Protein AF-A0AAE8ZWK5-F1 (afdb_monomer_lite)

Sequence (241 aa):
MSLLVYLCYIGPVNLFFTDIGSTFLNTRIQQIFGFGLFMQGPMTQMIITVNRFLVIMFSPTTVPKYNIHITVATLSLVWLAGIWWSTLPGFKEECFAPFVFPHVGFFLTECNQKIVVWVACIIVSLAVFNNSMNIVLAIKLAISVRKMRGFSSEVARIRRRQTTRFFIQSCIQDWFTALVCATNIISVDHICPTNACSILTTFAVDSMNYTGDGFVMFVFNFKRRANKTSGTIVVSSVVNN

Organism: Caenorhabditis briggsae (NCBI:txid6238)

Structure (mmCIF, N/CA/C/O backbone):
data_AF-A0AAE8ZWK5-F1
#
_entry.id   AF-A0AAE8ZWK5-F1
#
loop_
_atom_site.group_PDB
_atom_site.id
_atom_site.type_symbol
_atom_site.label_atom_id
_atom_site.label_alt_id
_atom_site.label_comp_id
_atom_site.label_asym_id
_atom_site.label_entity_id
_atom_site.label_seq_id
_atom_site.pdbx_PDB_ins_code
_atom_site.Cartn_x
_atom_site.Cartn_y
_atom_site.Cartn_z
_atom_site.occupancy
_atom_site.B_iso_or_equiv
_atom_site.auth_seq_id
_atom_site.auth_comp_id
_atom_site.auth_asym_id
_atom_site.auth_atom_id
_atom_site.pdbx_PDB_model_num
ATOM 1 N N . MET A 1 1 ? 10.873 2.547 4.283 1.00 63.72 1 MET A N 1
ATOM 2 C CA . MET A 1 1 ? 11.482 1.806 3.158 1.00 63.72 1 MET A CA 1
ATOM 3 C C . ME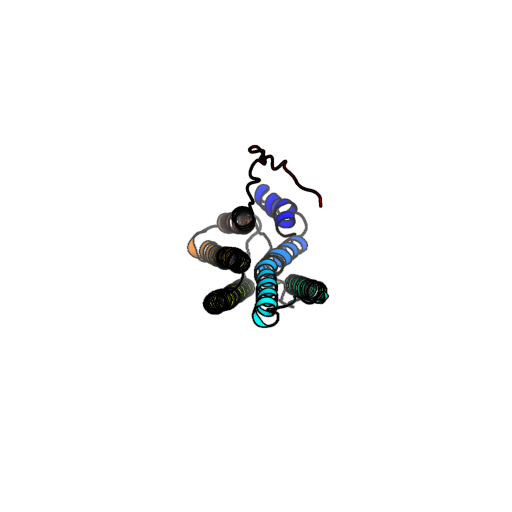T A 1 1 ? 10.988 2.339 1.820 1.00 63.72 1 MET A C 1
ATOM 5 O O . MET A 1 1 ? 11.812 2.875 1.099 1.00 63.72 1 MET A O 1
ATOM 9 N N . SER A 1 2 ? 9.684 2.340 1.524 1.00 70.50 2 SER A N 1
ATOM 10 C CA . SER A 1 2 ? 9.144 2.850 0.244 1.00 70.50 2 SER A CA 1
ATOM 11 C C . SER A 1 2 ? 9.566 4.289 -0.085 1.00 70.50 2 SER A C 1
ATOM 13 O O . SER A 1 2 ? 10.033 4.554 -1.184 1.00 70.50 2 SER A O 1
ATOM 15 N N . LEU A 1 3 ? 9.525 5.197 0.895 1.00 72.94 3 LEU A N 1
ATOM 16 C CA . LEU A 1 3 ? 9.929 6.597 0.704 1.00 72.94 3 LEU A CA 1
ATOM 17 C C . LEU A 1 3 ? 11.439 6.771 0.435 1.00 72.94 3 LEU A C 1
ATOM 19 O O . LEU A 1 3 ? 11.831 7.657 -0.312 1.00 72.94 3 LEU A O 1
ATOM 23 N N . LEU A 1 4 ? 12.284 5.894 0.992 1.00 77.44 4 LEU A N 1
ATOM 24 C CA . LEU A 1 4 ? 13.724 5.867 0.698 1.00 77.44 4 LEU A CA 1
ATOM 25 C C . LEU A 1 4 ? 13.979 5.406 -0.739 1.00 77.44 4 LEU A C 1
ATOM 27 O O . LEU A 1 4 ? 14.786 6.009 -1.432 1.00 77.44 4 LEU A O 1
ATOM 31 N N . VAL A 1 5 ? 13.261 4.380 -1.204 1.00 75.75 5 VAL A N 1
ATOM 32 C CA . VAL A 1 5 ? 13.360 3.911 -2.596 1.00 75.75 5 VAL A CA 1
ATOM 33 C C . VAL A 1 5 ? 12.896 5.005 -3.568 1.00 75.75 5 VAL A C 1
ATOM 35 O O . VAL A 1 5 ? 13.556 5.237 -4.581 1.00 75.75 5 VAL A O 1
ATOM 38 N N . TYR A 1 6 ? 11.838 5.750 -3.222 1.00 74.56 6 TYR A N 1
ATOM 39 C CA . TYR A 1 6 ? 11.413 6.931 -3.981 1.00 74.56 6 TYR A CA 1
ATOM 40 C C . TYR A 1 6 ? 12.461 8.035 -4.018 1.00 74.56 6 TYR A C 1
ATOM 42 O O . TYR A 1 6 ? 12.758 8.545 -5.089 1.00 74.56 6 TYR A O 1
ATOM 50 N N . LEU A 1 7 ? 13.017 8.425 -2.872 1.00 79.94 7 LEU A N 1
ATOM 51 C CA . LEU A 1 7 ? 13.941 9.558 -2.810 1.00 79.94 7 LEU A CA 1
ATOM 52 C C . LEU A 1 7 ? 15.326 9.233 -3.374 1.00 79.94 7 LEU A C 1
ATOM 54 O O . LEU A 1 7 ? 15.955 10.103 -3.966 1.00 79.94 7 LEU A O 1
ATOM 58 N N . CYS A 1 8 ? 15.814 8.007 -3.181 1.00 82.00 8 CYS A N 1
ATOM 59 C CA . CYS A 1 8 ? 17.190 7.641 -3.512 1.00 82.00 8 CYS A CA 1
ATOM 60 C C . CYS A 1 8 ? 17.340 6.957 -4.874 1.00 82.00 8 CYS A C 1
ATOM 62 O O . CYS A 1 8 ? 18.447 6.952 -5.401 1.00 82.00 8 CYS A O 1
ATOM 64 N N . TYR A 1 9 ? 16.274 6.374 -5.435 1.00 81.81 9 TYR A N 1
ATOM 65 C CA . TYR A 1 9 ? 16.350 5.659 -6.712 1.00 81.81 9 TYR A CA 1
ATOM 66 C C . TYR A 1 9 ? 15.309 6.146 -7.720 1.00 81.81 9 TYR A C 1
ATOM 68 O O . TYR A 1 9 ? 15.677 6.769 -8.708 1.00 81.81 9 TYR A O 1
ATOM 76 N N . ILE A 1 10 ? 14.014 5.939 -7.455 1.00 79.31 10 ILE A N 1
ATOM 77 C CA . ILE A 1 10 ? 12.953 6.198 -8.446 1.00 79.31 10 ILE A CA 1
ATOM 78 C C . ILE A 1 10 ? 12.874 7.693 -8.805 1.00 79.31 10 ILE A C 1
ATOM 80 O O . ILE A 1 10 ? 12.740 8.052 -9.969 1.00 79.31 10 ILE A O 1
ATOM 84 N N . GLY A 1 11 ? 12.985 8.578 -7.814 1.00 80.69 11 GLY A N 1
ATOM 85 C CA . GLY A 1 11 ? 12.976 10.029 -7.990 1.00 80.69 11 GLY A CA 1
ATOM 86 C C . GLY A 1 11 ? 14.150 10.524 -8.834 1.00 80.69 11 GLY A C 1
ATOM 87 O O . GLY A 1 11 ? 13.900 11.164 -9.850 1.00 80.69 11 GLY A O 1
ATOM 88 N N . PRO A 1 12 ? 15.410 10.210 -8.480 1.00 83.12 12 PRO A N 1
ATOM 89 C CA . PRO A 1 12 ? 16.570 10.532 -9.309 1.00 83.12 12 PRO A CA 1
ATOM 90 C C . PRO A 1 12 ? 16.491 9.955 -10.727 1.00 83.12 12 PRO A C 1
ATOM 92 O O . PRO A 1 12 ? 16.742 10.688 -11.679 1.00 83.12 12 PRO A O 1
ATOM 95 N N . VAL A 1 13 ? 16.084 8.689 -10.881 1.00 79.19 13 VAL A N 1
ATOM 96 C CA . VAL A 1 13 ? 15.897 8.038 -12.191 1.00 79.19 13 VAL A CA 1
ATOM 97 C C . VAL A 1 13 ? 14.907 8.831 -13.052 1.00 79.19 13 VAL A C 1
ATOM 99 O O . VAL A 1 13 ? 15.225 9.188 -14.184 1.00 79.19 13 VAL A O 1
ATOM 102 N N . ASN A 1 14 ? 13.753 9.214 -12.496 1.00 77.81 14 ASN A N 1
ATOM 103 C CA . ASN A 1 14 ? 12.751 10.015 -13.207 1.00 77.81 14 ASN A CA 1
ATOM 104 C C . ASN A 1 14 ? 13.165 11.478 -13.433 1.00 77.81 14 ASN A C 1
ATOM 106 O O . ASN A 1 14 ? 12.816 12.049 -14.463 1.00 77.81 14 ASN A O 1
ATOM 110 N N . LEU A 1 15 ? 13.905 12.087 -12.502 1.00 81.50 15 LEU A N 1
ATOM 111 C CA . LEU A 1 15 ? 14.371 13.474 -12.599 1.00 81.50 15 LEU A CA 1
ATOM 112 C C . LEU A 1 15 ? 15.425 13.641 -13.695 1.00 81.50 15 LEU A C 1
ATOM 114 O O . LEU A 1 15 ? 15.369 14.591 -14.470 1.00 81.50 15 LEU A O 1
ATOM 118 N N . PHE A 1 16 ? 16.389 12.723 -13.745 1.00 81.50 16 PHE A N 1
ATOM 119 C CA . PHE A 1 16 ? 17.453 12.725 -14.748 1.00 81.50 16 PHE A CA 1
ATOM 120 C C . PHE A 1 16 ? 17.056 12.000 -16.031 1.00 81.50 16 PHE A C 1
ATOM 122 O O . PHE A 1 16 ? 17.824 12.011 -16.991 1.00 81.50 16 PHE A O 1
ATOM 129 N N . PHE A 1 17 ? 15.864 11.395 -16.046 1.00 73.31 17 PHE A N 1
ATOM 130 C CA . PHE A 1 17 ? 15.319 10.672 -17.185 1.00 73.31 17 PHE A CA 1
ATOM 131 C C . PHE A 1 17 ? 16.303 9.616 -17.714 1.00 73.31 17 PHE A C 1
ATOM 133 O O . PHE A 1 17 ? 16.495 9.478 -18.920 1.00 73.31 17 PHE A O 1
ATOM 140 N N . THR A 1 18 ? 16.992 8.936 -16.794 1.00 73.69 18 THR A N 1
ATOM 141 C CA . THR A 1 18 ? 18.082 8.002 -17.089 1.00 73.69 18 THR A CA 1
ATOM 142 C C . THR A 1 18 ? 18.111 6.862 -16.078 1.00 73.69 18 THR A C 1
ATOM 144 O O . THR A 1 18 ? 17.873 7.060 -14.882 1.00 73.69 18 THR A O 1
ATOM 147 N N . ASP A 1 19 ? 18.420 5.663 -16.560 1.00 71.81 19 ASP A N 1
ATOM 148 C CA . ASP A 1 19 ? 18.521 4.472 -15.727 1.00 71.81 19 ASP A CA 1
ATOM 149 C C . ASP A 1 19 ? 19.815 4.502 -14.910 1.00 71.81 19 ASP A C 1
ATOM 151 O 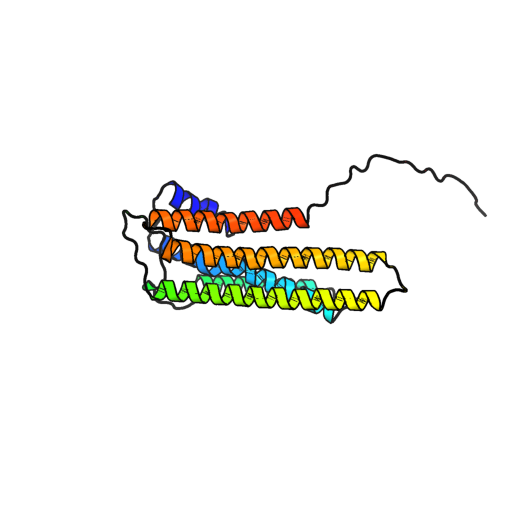O . ASP A 1 19 ? 20.918 4.637 -15.443 1.00 71.81 19 ASP A O 1
ATOM 155 N N . ILE A 1 20 ? 19.692 4.334 -13.593 1.00 77.00 20 ILE A N 1
ATOM 156 C CA . ILE A 1 20 ? 20.847 4.236 -12.700 1.00 77.00 20 ILE A CA 1
ATOM 157 C C . ILE A 1 20 ? 21.165 2.753 -12.477 1.00 77.00 20 ILE A C 1
ATOM 159 O O . ILE A 1 20 ? 20.462 2.050 -11.744 1.00 77.00 20 ILE A O 1
ATOM 163 N N . GLY A 1 21 ? 22.257 2.285 -13.084 1.00 78.38 21 GLY A N 1
ATOM 164 C CA . GLY A 1 21 ? 22.760 0.914 -12.952 1.00 78.38 21 GLY A CA 1
ATOM 165 C C . GLY A 1 21 ? 22.389 0.006 -14.127 1.00 78.38 21 GLY A C 1
ATOM 166 O O . GLY A 1 21 ? 22.137 0.472 -15.232 1.00 78.38 21 GLY A O 1
ATOM 167 N N . SER A 1 22 ? 22.411 -1.311 -13.909 1.00 80.19 22 SER A N 1
ATOM 168 C CA . SER A 1 22 ? 22.060 -2.288 -14.946 1.00 80.19 22 SER A CA 1
ATOM 169 C C . SER A 1 22 ? 20.543 -2.444 -15.094 1.00 80.19 22 SER A C 1
ATOM 171 O O . SER A 1 22 ? 19.797 -2.284 -14.128 1.00 80.19 22 SER A O 1
ATOM 173 N N . THR A 1 23 ? 20.075 -2.860 -16.276 1.00 75.25 23 THR A N 1
ATOM 174 C CA . THR A 1 23 ? 18.655 -3.182 -16.527 1.00 75.25 23 THR A CA 1
ATOM 175 C C . THR A 1 23 ? 18.122 -4.233 -15.550 1.00 75.25 23 THR A C 1
ATOM 177 O O . THR A 1 23 ? 16.977 -4.154 -15.108 1.00 75.25 23 THR A O 1
ATOM 180 N N . PHE A 1 24 ? 18.970 -5.182 -15.141 1.00 75.50 24 PHE A N 1
ATOM 181 C CA . PHE A 1 24 ? 18.640 -6.161 -14.105 1.00 75.50 24 PHE A CA 1
ATOM 182 C C . PHE A 1 24 ? 18.360 -5.495 -12.750 1.00 75.50 24 PHE A C 1
ATOM 184 O O . PHE A 1 24 ? 17.360 -5.807 -12.106 1.00 75.50 24 PHE A O 1
ATOM 191 N N . LEU A 1 25 ? 19.211 -4.554 -12.323 1.00 77.56 25 LEU A N 1
ATOM 192 C CA . LEU A 1 25 ? 19.022 -3.821 -11.070 1.00 77.56 25 LEU A CA 1
ATOM 193 C C . LEU A 1 25 ? 17.737 -2.982 -11.106 1.00 77.56 25 LEU A C 1
ATOM 195 O O . LEU A 1 25 ? 16.957 -3.030 -10.157 1.00 77.56 25 LEU A O 1
ATOM 199 N N . ASN A 1 26 ? 17.500 -2.280 -12.214 1.00 78.00 26 ASN A N 1
ATOM 200 C CA . ASN A 1 26 ? 16.303 -1.473 -12.442 1.00 78.00 26 ASN A CA 1
ATOM 201 C C . ASN A 1 26 ? 15.026 -2.332 -12.326 1.00 78.00 26 ASN A C 1
ATOM 203 O O . ASN A 1 26 ? 14.164 -2.078 -11.481 1.00 78.00 26 ASN A O 1
ATOM 207 N N . THR A 1 27 ? 14.977 -3.439 -13.072 1.00 77.69 27 THR A N 1
ATOM 208 C CA . THR A 1 27 ? 13.860 -4.399 -13.058 1.00 77.69 27 THR A CA 1
ATOM 209 C C . THR A 1 27 ? 13.599 -4.957 -11.655 1.00 77.69 27 THR A C 1
ATOM 211 O O . THR A 1 27 ? 12.454 -5.036 -11.207 1.00 77.69 27 THR A O 1
ATOM 214 N N . ARG A 1 28 ? 14.654 -5.312 -10.906 1.00 79.44 28 ARG A N 1
ATOM 215 C CA . ARG A 1 28 ? 14.512 -5.837 -9.538 1.00 79.44 28 ARG A CA 1
ATOM 216 C C . ARG A 1 28 ? 14.035 -4.785 -8.549 1.00 79.44 28 ARG A C 1
ATOM 218 O O . ARG A 1 28 ? 13.200 -5.098 -7.703 1.00 79.44 28 ARG A O 1
ATOM 225 N N . ILE A 1 29 ? 14.515 -3.548 -8.647 1.00 80.50 29 ILE A N 1
ATOM 226 C CA . ILE A 1 29 ? 14.041 -2.464 -7.781 1.00 80.50 29 ILE A CA 1
ATOM 227 C C . ILE A 1 29 ? 12.566 -2.176 -8.057 1.00 80.50 29 ILE A C 1
ATOM 229 O O . ILE A 1 29 ? 11.791 -2.041 -7.108 1.00 80.50 29 ILE A O 1
ATOM 233 N N . GLN A 1 30 ? 12.154 -2.157 -9.325 1.00 77.81 30 GLN A N 1
ATOM 234 C CA . GLN A 1 30 ? 10.753 -1.964 -9.678 1.00 77.81 30 GLN A CA 1
ATOM 235 C C . GLN A 1 30 ? 9.869 -3.118 -9.200 1.00 77.81 30 GLN A C 1
ATOM 237 O O . GLN A 1 30 ? 8.772 -2.870 -8.711 1.00 77.81 30 GLN A O 1
ATOM 242 N N . GLN A 1 31 ? 10.356 -4.359 -9.238 1.00 79.50 31 GLN A N 1
ATOM 243 C CA . GLN A 1 31 ? 9.648 -5.515 -8.685 1.00 79.50 31 GLN A CA 1
ATOM 244 C C . GLN A 1 31 ? 9.467 -5.413 -7.160 1.00 79.50 31 GLN A C 1
ATOM 246 O O . GLN A 1 31 ? 8.356 -5.568 -6.647 1.00 79.50 31 GLN A O 1
ATOM 251 N N . ILE A 1 32 ? 10.547 -5.116 -6.427 1.00 82.06 32 ILE A N 1
ATOM 252 C CA . ILE A 1 32 ? 10.511 -4.936 -4.967 1.00 82.06 32 ILE A CA 1
ATOM 253 C C . ILE A 1 32 ? 9.527 -3.831 -4.599 1.00 82.06 32 ILE A C 1
ATOM 255 O O . ILE A 1 32 ? 8.748 -3.960 -3.653 1.00 82.06 32 ILE A O 1
ATOM 259 N N . PHE A 1 33 ? 9.558 -2.741 -5.357 1.00 79.50 33 PHE A N 1
ATOM 260 C CA . PHE A 1 33 ? 8.722 -1.591 -5.107 1.00 79.50 33 PHE A CA 1
ATOM 261 C C . PHE A 1 33 ? 7.248 -1.849 -5.468 1.00 79.50 33 PHE A C 1
ATOM 263 O O . PHE A 1 33 ? 6.382 -1.773 -4.596 1.00 79.50 33 PHE A O 1
ATOM 270 N N . GLY A 1 34 ? 6.976 -2.184 -6.730 1.00 75.50 34 GLY A N 1
ATOM 271 C CA . GLY A 1 34 ? 5.634 -2.282 -7.303 1.00 75.50 34 GLY A CA 1
ATOM 272 C C . GLY A 1 34 ? 4.827 -3.478 -6.808 1.00 75.50 34 GLY A C 1
ATOM 273 O O . GLY A 1 34 ? 3.602 -3.414 -6.780 1.00 75.50 34 GLY A O 1
ATOM 274 N N . PHE A 1 35 ? 5.488 -4.550 -6.365 1.00 77.88 35 PHE A N 1
ATOM 275 C CA . PHE A 1 35 ? 4.799 -5.721 -5.828 1.00 77.88 35 PHE A CA 1
ATOM 276 C C . PHE A 1 35 ? 4.948 -5.827 -4.317 1.00 77.88 35 PHE A C 1
ATOM 278 O O . PHE A 1 35 ? 3.947 -5.925 -3.614 1.00 77.88 35 PHE A O 1
ATOM 285 N N . GLY A 1 36 ? 6.168 -5.804 -3.791 1.00 80.75 36 GLY A N 1
ATOM 286 C CA . GLY A 1 36 ? 6.393 -6.023 -2.365 1.00 80.75 36 GLY A CA 1
ATOM 287 C C . GLY A 1 36 ? 5.969 -4.861 -1.485 1.00 80.75 36 GLY A C 1
ATOM 288 O O . GLY A 1 36 ? 5.063 -4.970 -0.659 1.00 80.75 36 GLY A O 1
ATOM 289 N N . LEU A 1 37 ? 6.653 -3.731 -1.653 1.00 82.62 37 LEU A N 1
ATOM 290 C CA . LEU A 1 37 ? 6.466 -2.556 -0.803 1.00 82.62 37 LEU A CA 1
ATOM 291 C C . LEU A 1 37 ? 5.090 -1.916 -0.986 1.00 82.62 37 LEU A C 1
ATOM 293 O O . LEU A 1 37 ? 4.552 -1.373 -0.022 1.00 82.62 37 LEU A O 1
ATOM 297 N N . PHE A 1 38 ? 4.518 -2.007 -2.184 1.00 81.06 38 PHE A N 1
ATOM 298 C CA . PHE A 1 38 ? 3.169 -1.528 -2.459 1.00 81.06 38 PHE A CA 1
ATOM 299 C C . PHE A 1 38 ? 2.097 -2.341 -1.710 1.00 81.06 38 PHE A C 1
ATOM 301 O O . PHE A 1 38 ? 1.213 -1.769 -1.075 1.00 81.06 38 PHE A O 1
ATOM 308 N N . MET A 1 39 ? 2.233 -3.673 -1.673 1.00 81.75 39 MET A N 1
ATOM 309 C CA . MET A 1 39 ? 1.341 -4.567 -0.918 1.00 81.75 39 MET A CA 1
ATOM 310 C C . MET A 1 39 ? 1.520 -4.473 0.602 1.00 81.75 39 MET A C 1
ATOM 312 O O . MET A 1 39 ? 0.592 -4.752 1.366 1.00 81.75 39 MET A O 1
ATOM 316 N N . GLN A 1 40 ? 2.702 -4.052 1.057 1.00 85.19 40 GLN A N 1
ATOM 317 C CA . GLN A 1 40 ? 3.052 -4.003 2.473 1.00 85.19 40 GLN A CA 1
ATOM 318 C C . GLN A 1 40 ? 2.102 -3.125 3.302 1.00 85.19 40 GLN A C 1
ATOM 320 O O . GLN A 1 40 ? 1.793 -3.474 4.446 1.00 85.19 40 GLN A O 1
ATOM 325 N N . GLY A 1 41 ? 1.637 -1.999 2.749 1.00 83.38 41 GLY A N 1
ATOM 326 C CA . GLY A 1 41 ? 0.716 -1.076 3.424 1.00 83.38 41 GLY A CA 1
ATOM 327 C C . GLY A 1 41 ? -0.622 -1.742 3.778 1.00 83.38 41 GLY A C 1
ATOM 328 O O . GLY A 1 41 ? -0.892 -1.940 4.970 1.00 83.38 41 GLY A O 1
ATOM 329 N N . PRO A 1 42 ? -1.411 -2.174 2.775 1.00 85.50 42 PRO A N 1
ATOM 330 C CA . PRO A 1 42 ? -2.684 -2.869 2.986 1.00 85.50 42 PRO A CA 1
ATOM 331 C C . PRO A 1 42 ? -2.568 -4.127 3.864 1.00 85.50 42 PRO A C 1
ATOM 333 O O . PRO A 1 42 ? -3.398 -4.354 4.749 1.00 85.50 42 PRO A O 1
ATOM 336 N N . MET A 1 43 ? -1.508 -4.929 3.694 1.00 86.94 43 MET A N 1
ATOM 337 C CA . MET A 1 43 ? -1.276 -6.126 4.518 1.00 86.94 43 MET A CA 1
ATOM 338 C C . MET A 1 43 ? -1.009 -5.789 5.991 1.00 86.94 43 MET A C 1
ATOM 340 O O . MET A 1 43 ? -1.511 -6.460 6.897 1.00 86.94 43 MET A O 1
ATOM 344 N N . THR A 1 44 ? -0.239 -4.731 6.255 1.00 86.31 44 THR A N 1
ATOM 345 C CA . THR A 1 44 ? 0.036 -4.272 7.624 1.00 86.31 44 THR A CA 1
ATOM 346 C C . THR A 1 44 ? -1.238 -3.741 8.282 1.00 86.31 44 THR A C 1
ATOM 348 O O . THR A 1 44 ? -1.529 -4.079 9.433 1.00 86.31 44 THR A O 1
ATOM 351 N N . GLN A 1 45 ? -2.039 -2.963 7.547 1.00 85.94 45 GLN A N 1
ATOM 352 C CA . GLN A 1 45 ? -3.342 -2.477 8.012 1.00 85.94 45 GLN A CA 1
ATOM 353 C C . GLN A 1 45 ? -4.299 -3.625 8.342 1.00 85.94 45 GLN A C 1
ATOM 355 O O . GLN A 1 45 ? -5.004 -3.558 9.354 1.00 85.94 45 GLN A O 1
ATOM 360 N N . MET A 1 46 ? -4.257 -4.713 7.569 1.00 87.31 46 MET A N 1
ATOM 361 C CA . MET A 1 46 ? -5.035 -5.916 7.852 1.00 87.31 46 MET A CA 1
ATOM 362 C C . MET A 1 46 ? -4.662 -6.546 9.187 1.00 87.31 46 MET A C 1
ATOM 364 O O . MET A 1 46 ? -5.545 -6.771 10.016 1.00 87.31 46 MET A O 1
ATOM 368 N N . ILE A 1 47 ? -3.375 -6.770 9.463 1.00 85.50 47 ILE A N 1
ATOM 369 C CA . ILE A 1 47 ? -2.960 -7.324 10.763 1.00 85.50 47 ILE A CA 1
ATOM 370 C C . ILE A 1 47 ? -3.379 -6.411 11.907 1.00 85.50 47 ILE A C 1
ATOM 372 O O . ILE A 1 47 ? -3.877 -6.893 12.924 1.00 85.50 47 ILE A O 1
ATOM 376 N N . ILE A 1 48 ? -3.178 -5.099 11.767 1.00 83.44 48 ILE A N 1
ATOM 377 C CA . ILE A 1 48 ? -3.552 -4.136 12.807 1.00 83.44 48 ILE A CA 1
ATOM 378 C C . ILE A 1 48 ? -5.061 -4.212 13.071 1.00 83.44 48 ILE A C 1
ATOM 380 O O . ILE A 1 48 ? -5.485 -4.253 14.230 1.00 83.44 48 ILE A O 1
ATOM 384 N N . THR A 1 49 ? -5.867 -4.295 12.012 1.00 84.12 49 THR A N 1
ATOM 385 C CA . THR A 1 49 ? -7.326 -4.421 12.091 1.00 84.12 49 THR A CA 1
ATOM 386 C C . THR A 1 49 ? -7.745 -5.740 12.740 1.00 84.12 49 THR A C 1
ATOM 388 O O . THR A 1 49 ? -8.572 -5.727 13.652 1.00 84.12 49 THR A O 1
ATOM 391 N N . VAL A 1 50 ? -7.128 -6.864 12.366 1.00 84.12 50 VAL A N 1
ATOM 392 C CA . VAL A 1 50 ? -7.382 -8.191 12.954 1.00 84.12 50 VAL A CA 1
ATOM 393 C C . VAL A 1 50 ? -6.986 -8.231 14.429 1.00 84.12 50 VAL A C 1
ATOM 395 O O . VAL A 1 50 ? -7.777 -8.653 15.268 1.00 84.12 50 VAL A O 1
ATOM 398 N N . ASN A 1 51 ? -5.795 -7.751 14.783 1.00 82.56 51 ASN A N 1
ATOM 399 C CA . ASN A 1 51 ? -5.337 -7.686 16.172 1.00 82.56 51 ASN A CA 1
ATOM 400 C C . ASN A 1 51 ? -6.327 -6.887 17.028 1.00 82.56 51 ASN A C 1
ATOM 402 O O . ASN A 1 51 ? -6.781 -7.316 18.090 1.00 82.56 51 ASN A O 1
ATOM 406 N N . ARG A 1 52 ? -6.749 -5.734 16.513 1.00 79.00 52 ARG A N 1
ATOM 407 C CA . ARG A 1 52 ? -7.751 -4.903 17.161 1.00 79.00 52 ARG A CA 1
ATOM 408 C C . ARG A 1 52 ? -9.105 -5.602 17.280 1.00 79.00 52 ARG A C 1
ATOM 410 O O . ARG A 1 52 ? -9.751 -5.484 18.326 1.00 79.00 52 ARG A O 1
ATOM 417 N N . PHE A 1 53 ? -9.529 -6.305 16.233 1.00 83.06 53 PHE A N 1
ATOM 418 C CA . PHE A 1 53 ? -10.730 -7.128 16.237 1.00 83.06 53 PHE A CA 1
ATOM 419 C C . PHE A 1 53 ? -10.666 -8.153 17.364 1.00 83.06 53 PHE A C 1
ATOM 421 O O . PHE A 1 53 ? -11.553 -8.161 18.212 1.00 83.06 53 PHE A O 1
ATOM 428 N N . LEU A 1 54 ? -9.583 -8.925 17.457 1.00 79.75 54 LEU A N 1
ATOM 429 C CA . LEU A 1 54 ? -9.398 -9.939 18.493 1.00 79.75 54 LEU A CA 1
ATOM 430 C C . LEU A 1 54 ? -9.455 -9.343 19.906 1.00 79.75 54 LEU A C 1
ATOM 432 O O . LEU A 1 54 ? -10.208 -9.829 20.750 1.00 79.75 54 LEU A O 1
ATOM 436 N N . VAL A 1 55 ? -8.741 -8.240 20.151 1.00 76.31 55 VAL A N 1
ATOM 437 C CA . VAL A 1 55 ? -8.709 -7.579 21.467 1.00 76.31 55 VAL A CA 1
ATOM 438 C C . VAL A 1 55 ? -10.092 -7.074 21.886 1.00 76.31 55 VAL A C 1
ATOM 440 O O . VAL A 1 55 ? -10.503 -7.267 23.028 1.00 76.31 55 VAL A O 1
ATOM 443 N N . ILE A 1 56 ? -10.837 -6.427 20.987 1.00 75.00 56 ILE A N 1
ATOM 444 C CA . ILE A 1 56 ? -12.162 -5.869 21.309 1.00 75.00 56 ILE A CA 1
ATOM 445 C C . ILE A 1 56 ? -13.230 -6.969 21.356 1.00 75.00 56 ILE A C 1
ATOM 447 O O . ILE A 1 56 ? -14.194 -6.865 22.121 1.00 75.00 56 ILE A O 1
ATOM 451 N N . MET A 1 57 ? -13.084 -8.019 20.547 1.00 73.06 57 MET A N 1
ATOM 452 C CA . MET A 1 57 ? -14.060 -9.096 20.478 1.00 73.06 57 MET A CA 1
ATOM 453 C C . MET A 1 57 ? -13.959 -10.046 21.666 1.00 73.06 57 MET A C 1
ATOM 455 O O . MET A 1 57 ? -14.998 -10.330 22.264 1.00 73.06 57 MET A O 1
ATOM 459 N N . PHE A 1 58 ? -12.748 -10.494 21.999 1.00 71.62 58 PHE A N 1
ATOM 460 C CA . PHE A 1 58 ? -12.509 -11.597 22.932 1.00 71.62 58 PHE A CA 1
ATOM 461 C C . PHE A 1 58 ? -11.929 -11.164 24.283 1.00 71.62 58 PHE A C 1
ATOM 463 O O . PHE A 1 58 ? -12.100 -11.894 25.252 1.00 71.62 58 PHE A O 1
ATOM 470 N N . SER A 1 59 ? -11.316 -9.978 24.392 1.00 62.22 59 SER A N 1
ATOM 471 C CA . SER A 1 59 ? -10.678 -9.512 25.637 1.00 62.22 59 SER A CA 1
ATOM 472 C C . SER A 1 59 ? -11.270 -8.186 26.152 1.00 62.22 59 SER A C 1
ATOM 474 O O . SER A 1 59 ? -10.590 -7.157 26.194 1.00 62.22 59 SER A O 1
ATOM 476 N N . PRO A 1 60 ? -12.559 -8.153 26.552 1.00 58.03 60 PRO A N 1
ATOM 477 C CA . PRO A 1 60 ? -13.195 -6.925 27.025 1.00 58.03 60 PRO A CA 1
ATOM 478 C C . PRO A 1 60 ? -12.629 -6.404 28.358 1.00 58.03 60 PRO A C 1
ATOM 480 O O . PRO A 1 60 ? -12.753 -5.204 28.608 1.00 58.03 60 PRO A O 1
ATOM 483 N N . THR A 1 61 ? -12.005 -7.256 29.186 1.00 54.28 61 THR A N 1
ATOM 484 C CA . THR A 1 61 ? -11.657 -6.944 30.588 1.00 54.28 61 THR A CA 1
ATOM 485 C C . THR A 1 61 ? -10.157 -6.864 30.896 1.00 54.28 61 THR A C 1
ATOM 487 O O . THR A 1 61 ? -9.784 -6.083 31.766 1.00 54.28 61 THR A O 1
ATOM 490 N N . THR A 1 62 ? -9.275 -7.558 30.171 1.00 54.19 62 THR A N 1
ATOM 491 C CA . THR A 1 62 ? -7.811 -7.438 30.331 1.00 54.19 62 THR A CA 1
ATOM 492 C C . THR A 1 62 ? -7.101 -7.702 29.005 1.00 54.19 62 THR A C 1
ATOM 494 O O . THR A 1 62 ? -7.386 -8.681 28.324 1.00 54.19 62 THR A O 1
ATOM 497 N N . VAL A 1 63 ? -6.175 -6.827 28.599 1.00 60.72 63 VAL A N 1
ATOM 498 C CA . VAL A 1 63 ? -5.287 -7.101 27.455 1.00 60.72 63 VAL A CA 1
ATOM 499 C C . VAL A 1 63 ? -4.156 -7.994 27.973 1.00 60.72 63 VAL A C 1
ATOM 501 O O . VAL A 1 63 ? -3.401 -7.541 28.837 1.00 60.72 63 VAL A O 1
ATOM 504 N N . PRO A 1 64 ? -4.020 -9.250 27.513 1.00 59.56 64 PRO A N 1
ATOM 505 C CA . PRO A 1 64 ? -2.936 -10.107 27.972 1.00 59.56 64 PRO A CA 1
ATOM 506 C C . PRO A 1 64 ? -1.589 -9.504 27.552 1.00 59.56 64 PRO A C 1
ATOM 508 O O . PRO A 1 64 ? -1.416 -9.105 26.401 1.00 59.56 64 PRO A O 1
ATOM 511 N N . LYS A 1 65 ? -0.612 -9.456 28.471 1.00 61.09 65 LYS A N 1
ATOM 512 C CA . LYS A 1 65 ? 0.745 -8.923 28.208 1.00 61.09 65 LYS A CA 1
ATOM 513 C C . LYS A 1 65 ? 1.432 -9.597 27.004 1.00 61.09 65 LYS A C 1
ATOM 515 O O . LYS A 1 65 ? 2.247 -8.972 26.337 1.00 61.09 65 LYS A O 1
ATOM 520 N N . TYR A 1 66 ? 1.042 -10.833 26.679 1.00 65.00 66 TYR A N 1
ATOM 521 C CA . TYR A 1 66 ? 1.527 -11.598 25.526 1.00 65.00 66 TYR A CA 1
ATOM 522 C C . TYR A 1 66 ? 1.076 -11.047 24.154 1.00 65.00 66 TYR A C 1
ATOM 524 O O . TYR A 1 66 ? 1.679 -11.369 23.132 1.00 65.00 66 TYR A O 1
ATOM 532 N N . ASN A 1 67 ? 0.072 -10.159 24.107 1.00 70.25 67 ASN A N 1
ATOM 533 C CA . ASN A 1 67 ? -0.459 -9.624 22.849 1.00 70.25 67 ASN A CA 1
ATOM 534 C C . ASN A 1 67 ? 0.588 -8.847 22.028 1.00 70.25 67 ASN A C 1
ATOM 536 O O . ASN A 1 67 ? 0.543 -8.849 20.800 1.00 70.25 67 ASN A O 1
ATOM 540 N N . ILE A 1 68 ? 1.557 -8.208 22.696 1.00 75.50 68 ILE A N 1
ATOM 541 C CA . ILE A 1 68 ? 2.645 -7.487 22.019 1.00 75.50 68 ILE A CA 1
ATOM 542 C C . ILE A 1 68 ? 3.536 -8.465 21.246 1.00 75.50 68 ILE A C 1
ATOM 544 O O . ILE A 1 68 ? 3.815 -8.221 20.077 1.00 75.50 68 ILE A O 1
ATOM 548 N N . HIS A 1 69 ? 3.924 -9.590 21.854 1.00 79.56 69 HIS A N 1
ATOM 549 C CA . HIS A 1 69 ? 4.779 -10.586 21.200 1.00 79.56 69 HIS A CA 1
ATOM 550 C C . HIS A 1 69 ? 4.089 -11.234 19.998 1.00 79.56 69 HIS A C 1
ATOM 552 O O . HIS A 1 69 ? 4.711 -11.358 18.947 1.00 79.56 69 HIS A O 1
ATOM 558 N N . ILE A 1 70 ? 2.796 -11.562 20.118 1.00 77.31 70 ILE A N 1
ATOM 559 C CA . ILE A 1 70 ? 2.002 -12.056 18.982 1.00 77.31 70 ILE A CA 1
ATOM 560 C C . ILE A 1 70 ? 1.954 -11.001 17.875 1.00 77.31 70 ILE A C 1
ATOM 562 O O . ILE A 1 70 ? 2.218 -11.312 16.722 1.00 77.31 70 ILE A O 1
ATOM 566 N N . THR A 1 71 ? 1.652 -9.744 18.216 1.00 77.94 71 THR A N 1
ATOM 567 C CA . THR A 1 71 ? 1.550 -8.666 17.220 1.00 77.94 71 THR A CA 1
ATOM 568 C C . THR A 1 71 ? 2.867 -8.474 16.472 1.00 77.94 71 THR A C 1
ATOM 570 O O . THR A 1 71 ? 2.860 -8.348 15.250 1.00 77.94 71 THR A O 1
ATOM 573 N N . VAL A 1 72 ? 3.996 -8.482 17.188 1.00 83.44 72 VAL A N 1
ATOM 574 C CA . VAL A 1 72 ? 5.330 -8.372 16.586 1.00 83.44 72 VAL A CA 1
ATOM 575 C C . VAL A 1 72 ? 5.615 -9.572 15.684 1.00 83.44 72 VAL A C 1
ATOM 577 O O . VAL A 1 72 ? 6.013 -9.365 14.545 1.00 83.44 72 VAL A O 1
ATOM 580 N N . ALA A 1 73 ? 5.340 -10.799 16.134 1.00 84.00 73 ALA A N 1
ATOM 581 C CA . ALA A 1 73 ? 5.539 -12.000 15.324 1.00 84.00 73 ALA A CA 1
ATOM 582 C C . ALA A 1 73 ? 4.702 -11.975 14.032 1.00 84.00 73 ALA A C 1
ATOM 584 O O . ALA A 1 73 ? 5.226 -12.226 12.949 1.00 84.00 73 ALA A O 1
ATOM 585 N N . THR A 1 74 ? 3.423 -11.601 14.118 1.00 81.62 74 THR A N 1
ATOM 586 C CA . THR A 1 74 ? 2.538 -11.495 12.949 1.00 81.62 74 THR A CA 1
ATOM 587 C C . THR A 1 74 ? 2.994 -10.394 11.990 1.00 81.62 74 THR A C 1
ATOM 589 O O . THR A 1 74 ? 2.984 -10.595 10.777 1.00 81.62 74 THR A O 1
ATOM 592 N N . LEU A 1 75 ? 3.450 -9.247 12.508 1.00 84.88 75 LEU A N 1
ATOM 593 C CA . LEU A 1 75 ? 4.039 -8.189 11.682 1.00 84.88 75 LEU A CA 1
ATOM 594 C C . LEU A 1 75 ? 5.300 -8.681 10.969 1.00 84.88 75 LEU A C 1
ATOM 596 O O . LEU A 1 75 ? 5.430 -8.469 9.766 1.00 84.88 75 LEU A O 1
ATOM 600 N N . SER A 1 76 ? 6.198 -9.375 11.672 1.00 86.12 76 SER A N 1
ATOM 601 C CA . SER A 1 76 ? 7.395 -9.968 11.071 1.00 86.12 76 SER A CA 1
ATOM 602 C C . SER A 1 76 ? 7.045 -10.947 9.950 1.00 86.12 76 SER A C 1
ATOM 604 O O . SER A 1 76 ? 7.655 -10.883 8.887 1.00 86.12 76 SER A O 1
ATOM 606 N N . LEU A 1 77 ? 6.028 -11.796 10.134 1.00 85.38 77 LEU A N 1
ATOM 607 C CA . LEU A 1 77 ? 5.562 -12.715 9.090 1.00 85.38 77 LEU A CA 1
ATOM 608 C C . LEU A 1 77 ? 5.026 -11.984 7.857 1.00 85.38 77 LEU A C 1
ATOM 610 O O . LEU A 1 77 ? 5.304 -12.409 6.739 1.00 85.38 77 LEU A O 1
ATOM 614 N N . VAL A 1 78 ? 4.309 -10.869 8.023 1.00 85.62 78 VAL A N 1
ATOM 615 C CA . VAL A 1 78 ? 3.848 -10.082 6.868 1.00 85.62 78 VAL A CA 1
ATOM 616 C C . VAL A 1 78 ? 4.982 -9.375 6.151 1.00 85.62 78 VAL A C 1
ATOM 618 O O . VAL A 1 78 ? 4.969 -9.328 4.927 1.00 85.62 78 VAL A O 1
ATOM 621 N N . TRP A 1 79 ? 6.004 -8.905 6.864 1.00 86.19 79 TRP A N 1
ATOM 622 C CA . TRP A 1 79 ? 7.222 -8.417 6.216 1.00 86.19 79 TRP A CA 1
ATOM 623 C C . TRP A 1 79 ? 7.939 -9.517 5.425 1.00 86.19 79 TRP A C 1
ATOM 625 O O . TRP A 1 79 ? 8.376 -9.265 4.306 1.00 86.19 79 TRP A O 1
ATOM 635 N N . LEU A 1 80 ? 8.013 -10.743 5.953 1.00 86.44 80 LEU A N 1
ATOM 636 C CA . LEU A 1 80 ? 8.567 -11.883 5.216 1.00 86.44 80 LEU A CA 1
ATOM 637 C C . LEU A 1 80 ? 7.724 -12.233 3.983 1.00 86.44 80 LEU A C 1
ATOM 639 O O . LEU A 1 80 ? 8.286 -12.505 2.928 1.00 86.44 80 LEU A O 1
ATOM 643 N N . ALA A 1 81 ? 6.396 -12.166 4.084 1.00 81.88 81 ALA A N 1
ATOM 644 C CA . ALA A 1 81 ? 5.499 -12.353 2.946 1.00 81.88 81 ALA A CA 1
ATOM 645 C C . ALA A 1 81 ? 5.651 -11.237 1.894 1.00 81.88 81 ALA A C 1
ATOM 647 O O . ALA A 1 81 ? 5.642 -11.523 0.700 1.00 81.88 81 ALA A O 1
ATOM 648 N N . GLY A 1 82 ? 5.861 -9.986 2.315 1.00 80.88 82 GLY A N 1
ATOM 649 C CA . GLY A 1 82 ? 6.166 -8.869 1.419 1.00 80.88 82 GLY A CA 1
ATOM 650 C C . GLY A 1 82 ? 7.502 -9.055 0.697 1.00 80.88 82 GLY A C 1
ATOM 651 O O . GLY A 1 82 ? 7.586 -8.850 -0.514 1.00 80.88 82 GLY A O 1
ATOM 652 N N . ILE A 1 83 ? 8.538 -9.522 1.404 1.00 82.31 83 ILE A N 1
ATOM 653 C CA . ILE A 1 83 ? 9.829 -9.892 0.801 1.00 82.31 83 ILE A CA 1
ATOM 654 C C . ILE A 1 83 ? 9.640 -11.047 -0.183 1.00 82.31 83 ILE A C 1
ATOM 656 O O . ILE A 1 83 ? 10.133 -10.969 -1.302 1.00 82.31 83 ILE A O 1
ATOM 660 N N . TRP A 1 84 ? 8.879 -12.077 0.191 1.00 82.38 84 TRP A N 1
ATOM 661 C CA . TRP A 1 84 ? 8.560 -13.190 -0.698 1.00 82.38 84 TRP A CA 1
ATOM 662 C C . TRP A 1 84 ? 7.897 -12.702 -1.985 1.00 82.38 84 TRP A C 1
ATOM 664 O O . TRP A 1 84 ? 8.361 -13.024 -3.072 1.00 82.38 84 TRP A O 1
ATOM 674 N N . TRP A 1 85 ? 6.874 -11.855 -1.879 1.00 76.31 85 TRP A N 1
ATOM 675 C CA . TRP A 1 85 ? 6.181 -11.279 -3.033 1.00 76.31 85 TRP A CA 1
ATOM 676 C C . TRP A 1 85 ? 7.091 -10.377 -3.888 1.00 76.31 85 TRP A C 1
ATOM 678 O O . TRP A 1 85 ? 6.899 -10.264 -5.097 1.00 76.31 85 TRP A O 1
ATOM 688 N N . SER A 1 86 ? 8.121 -9.783 -3.276 1.00 75.06 86 SER A N 1
ATOM 689 C CA . SER A 1 86 ? 9.122 -8.946 -3.950 1.00 75.06 86 SER A CA 1
ATOM 690 C C . SER A 1 86 ? 10.120 -9.728 -4.800 1.00 75.06 86 SER A C 1
ATOM 692 O O . SER A 1 86 ? 10.631 -9.174 -5.768 1.00 75.06 86 SER A O 1
ATOM 694 N N . THR A 1 87 ? 10.475 -10.959 -4.413 1.00 69.75 87 THR A N 1
ATOM 695 C CA . THR A 1 87 ? 11.667 -11.646 -4.952 1.00 69.75 87 THR A CA 1
ATOM 696 C C . THR A 1 87 ? 11.425 -13.066 -5.448 1.00 69.75 87 THR A C 1
ATOM 698 O O . THR A 1 87 ? 12.188 -13.538 -6.287 1.00 69.75 87 THR A O 1
ATOM 701 N N . LEU A 1 88 ? 10.395 -13.754 -4.951 1.00 60.72 88 LEU A N 1
ATOM 702 C CA . LEU A 1 88 ? 10.245 -15.205 -5.069 1.00 60.72 88 LEU A CA 1
ATOM 703 C C . LEU A 1 88 ? 9.055 -15.733 -5.878 1.00 60.72 88 LEU A C 1
ATOM 705 O O . LEU A 1 88 ? 9.068 -16.942 -6.131 1.00 60.72 88 LEU A O 1
ATOM 709 N N . PRO A 1 89 ? 8.041 -14.961 -6.332 1.00 61.97 89 PRO A N 1
ATOM 710 C CA . PRO A 1 89 ? 7.109 -15.560 -7.266 1.00 61.97 89 PRO A CA 1
ATOM 711 C C . PRO A 1 89 ? 7.897 -15.830 -8.553 1.00 61.97 89 PRO A C 1
ATOM 713 O O . PRO A 1 89 ? 8.424 -14.902 -9.165 1.00 61.97 89 PRO A O 1
ATOM 716 N N . GLY A 1 90 ? 8.038 -17.113 -8.903 1.00 59.03 90 GLY A N 1
ATOM 717 C CA . GLY A 1 90 ? 8.833 -17.634 -10.024 1.00 59.03 90 GLY A CA 1
ATOM 718 C C . GLY A 1 90 ? 8.290 -17.253 -11.403 1.00 59.03 90 GLY A C 1
ATOM 719 O O . GLY A 1 90 ? 8.274 -18.073 -12.318 1.00 59.03 90 GLY A O 1
ATOM 720 N N . PHE A 1 91 ? 7.789 -16.028 -11.540 1.00 68.44 91 PHE A N 1
ATOM 721 C CA . PHE A 1 91 ? 7.419 -15.432 -12.803 1.00 68.44 91 PHE A CA 1
ATOM 722 C C . PHE A 1 91 ? 8.656 -15.337 -13.695 1.00 68.44 91 PHE A C 1
ATOM 724 O O . PHE A 1 91 ? 9.771 -15.074 -13.234 1.00 68.44 91 PHE A O 1
ATOM 731 N N . LYS A 1 92 ? 8.439 -15.569 -14.991 1.00 68.25 92 LYS A N 1
ATOM 732 C CA . LYS A 1 92 ? 9.476 -15.410 -16.009 1.00 68.25 92 LYS A CA 1
ATOM 733 C C . LYS A 1 92 ? 9.962 -13.962 -16.023 1.00 68.25 92 LYS A C 1
ATOM 735 O O . LYS A 1 92 ? 9.185 -13.052 -15.744 1.00 68.25 92 LYS A O 1
ATOM 740 N N . GLU A 1 93 ? 11.225 -13.750 -16.383 1.00 67.75 93 GLU A N 1
ATOM 741 C CA . GLU A 1 93 ? 11.833 -12.410 -16.379 1.00 67.75 93 GLU A CA 1
ATOM 742 C C . GLU A 1 93 ? 11.075 -11.411 -17.270 1.00 67.75 93 GLU A C 1
ATOM 744 O O . GLU A 1 93 ? 10.961 -10.241 -16.931 1.00 67.75 93 GLU A O 1
ATOM 749 N N . GLU A 1 94 ? 10.436 -11.913 -18.327 1.00 66.44 94 GLU A N 1
ATOM 750 C CA . GLU A 1 94 ? 9.572 -11.182 -19.265 1.00 66.44 94 GLU A CA 1
ATOM 751 C C . GLU A 1 94 ? 8.315 -10.563 -18.620 1.00 66.44 94 GLU A C 1
ATOM 753 O O . GLU A 1 94 ? 7.649 -9.715 -19.214 1.00 66.44 94 GLU A O 1
ATOM 758 N N . CYS A 1 95 ? 7.948 -11.000 -17.415 1.00 73.06 95 CYS A N 1
ATOM 759 C CA . CYS A 1 95 ? 6.809 -10.476 -16.665 1.00 73.06 95 CYS A CA 1
ATOM 760 C C . CYS A 1 95 ? 7.163 -9.222 -15.853 1.00 73.06 95 CYS A C 1
ATOM 762 O O . CYS A 1 95 ? 6.269 -8.494 -15.405 1.00 73.06 95 CYS A O 1
ATOM 764 N N . PHE A 1 96 ? 8.456 -8.969 -15.647 1.00 72.50 96 PHE A N 1
ATOM 765 C CA . PHE A 1 96 ? 8.943 -7.817 -14.908 1.00 72.50 96 PHE A CA 1
ATOM 766 C C . PHE A 1 96 ? 9.271 -6.688 -15.884 1.00 72.50 96 PHE A C 1
ATOM 768 O O . PHE A 1 96 ? 10.099 -6.844 -16.777 1.00 72.50 96 PHE A O 1
ATOM 775 N N . ALA A 1 97 ? 8.612 -5.546 -15.709 1.00 69.69 97 ALA A N 1
ATOM 776 C CA . ALA A 1 97 ? 8.946 -4.338 -16.451 1.00 69.69 97 ALA A CA 1
ATOM 777 C C . ALA A 1 97 ? 10.083 -3.596 -15.720 1.00 69.69 97 ALA A C 1
ATOM 779 O O . ALA A 1 97 ? 10.021 -3.531 -14.489 1.00 69.69 97 ALA A O 1
ATOM 780 N N . PRO A 1 98 ? 11.100 -3.072 -16.433 1.00 70.75 98 PRO A N 1
ATOM 781 C CA . PRO A 1 98 ? 12.006 -2.040 -15.932 1.00 70.75 98 PRO A CA 1
ATOM 782 C C . PRO A 1 98 ? 11.408 -0.631 -16.092 1.00 70.75 98 PRO A C 1
ATOM 784 O O . PRO A 1 98 ? 10.464 -0.419 -16.863 1.00 70.75 98 PRO A O 1
ATOM 787 N N . PHE A 1 99 ? 11.974 0.362 -15.395 1.00 65.25 99 PHE A N 1
ATOM 788 C CA . PHE A 1 99 ? 11.701 1.765 -15.694 1.00 65.25 99 PHE A CA 1
ATOM 789 C C . PHE A 1 99 ? 12.372 2.046 -17.034 1.00 65.25 99 PHE A C 1
ATOM 791 O O . PHE A 1 99 ? 13.592 2.059 -17.084 1.00 65.25 99 PHE A O 1
ATOM 798 N N . VAL A 1 100 ? 11.609 2.183 -18.124 1.00 62.75 100 VAL A N 1
ATOM 799 C CA . VAL A 1 100 ? 12.204 2.396 -19.451 1.00 62.75 100 VAL A CA 1
ATOM 800 C C . VAL A 1 100 ? 11.732 3.701 -20.062 1.00 62.75 100 VAL A C 1
ATOM 802 O O . VAL A 1 100 ? 10.549 3.902 -20.341 1.00 62.75 100 VAL A O 1
ATOM 805 N N . PHE A 1 101 ? 12.684 4.598 -20.287 1.00 63.38 101 PHE A N 1
ATOM 806 C CA . PHE A 1 101 ? 12.442 5.890 -20.908 1.00 63.38 101 PHE A CA 1
ATOM 807 C C . PHE A 1 101 ? 12.230 5.758 -22.428 1.00 63.38 101 PHE A C 1
ATOM 809 O O . PHE A 1 101 ? 12.718 4.812 -23.049 1.00 63.38 101 PHE A O 1
ATOM 816 N N . PRO A 1 102 ? 11.546 6.721 -23.076 1.00 53.22 102 PRO A N 1
ATOM 817 C CA . PRO A 1 102 ? 11.233 6.694 -24.508 1.00 53.22 102 PRO A CA 1
ATOM 818 C C . PRO A 1 102 ? 12.427 6.453 -25.437 1.00 53.22 102 PRO A C 1
ATOM 820 O O . PRO A 1 102 ? 12.239 5.931 -26.529 1.00 53.22 102 PRO A O 1
ATOM 823 N N . HIS A 1 103 ? 13.640 6.821 -25.018 1.00 60.88 103 HIS A N 1
ATOM 824 C CA . HIS A 1 103 ? 14.861 6.639 -25.803 1.00 60.88 103 HIS A CA 1
ATOM 825 C C . HIS A 1 103 ? 15.448 5.214 -25.719 1.00 60.88 103 HIS A C 1
ATOM 827 O O . HIS A 1 103 ? 16.407 4.926 -26.427 1.00 60.88 103 HIS A O 1
ATOM 833 N N . VAL A 1 104 ? 14.881 4.324 -24.891 1.00 52.97 104 VAL A N 1
ATOM 834 C CA . VAL A 1 104 ? 15.405 2.966 -24.629 1.00 52.97 104 VAL A CA 1
ATOM 835 C C . VAL A 1 104 ? 14.383 1.853 -24.949 1.00 52.97 104 VAL A C 1
ATOM 837 O O . VAL A 1 104 ? 14.715 0.676 -24.894 1.00 52.97 104 VAL A O 1
ATOM 840 N N . GLY A 1 105 ? 13.171 2.203 -25.399 1.00 50.03 105 GLY A N 1
ATOM 841 C CA . GLY A 1 105 ? 12.161 1.244 -25.875 1.00 50.03 105 GLY A CA 1
ATOM 842 C C . GLY A 1 105 ? 11.388 0.553 -24.745 1.00 50.03 105 GLY A C 1
ATOM 843 O O . GLY A 1 105 ? 11.929 -0.224 -23.973 1.00 50.03 105 GLY A O 1
ATOM 844 N N . PHE A 1 106 ? 10.089 0.828 -24.645 1.00 56.19 106 PHE A N 1
ATOM 845 C CA . PHE A 1 106 ? 9.212 0.261 -23.618 1.00 56.19 106 PHE A CA 1
ATOM 846 C C . PHE A 1 106 ? 8.628 -1.082 -24.069 1.00 56.19 106 PHE A C 1
ATOM 848 O O . PHE A 1 106 ? 8.076 -1.169 -25.166 1.00 56.19 106 PHE A O 1
ATOM 855 N N . PHE A 1 107 ? 8.693 -2.103 -23.212 1.00 57.62 107 PHE A N 1
ATOM 856 C CA . PHE A 1 107 ? 8.103 -3.417 -23.474 1.00 57.62 107 PHE A CA 1
ATOM 857 C C . PHE A 1 107 ? 7.026 -3.716 -22.428 1.00 57.62 107 PHE A C 1
ATOM 859 O O . PHE A 1 107 ? 7.320 -4.204 -21.338 1.00 57.62 107 PHE A O 1
ATOM 866 N N . LEU A 1 108 ? 5.767 -3.417 -22.755 1.00 63.12 108 LEU A N 1
ATOM 867 C CA . LEU A 1 108 ? 4.628 -3.899 -21.979 1.00 63.12 108 LEU A CA 1
ATOM 868 C C . LEU A 1 108 ? 4.289 -5.311 -22.465 1.00 63.12 108 LEU A C 1
ATOM 870 O O . LEU A 1 108 ? 3.886 -5.495 -23.612 1.00 63.12 108 LEU A O 1
ATOM 874 N N . THR A 1 109 ? 4.480 -6.316 -21.615 1.00 68.88 109 THR A N 1
ATOM 875 C CA . THR A 1 109 ? 4.110 -7.699 -21.939 1.00 68.88 109 THR A CA 1
ATOM 876 C C . THR A 1 109 ? 2.733 -8.029 -21.372 1.00 68.88 109 THR A C 1
ATOM 878 O O . THR A 1 109 ? 2.332 -7.514 -20.324 1.00 68.88 109 THR A O 1
ATOM 881 N N . GLU A 1 110 ? 2.009 -8.950 -22.013 1.00 76.38 110 GLU A N 1
ATOM 882 C CA . GLU A 1 110 ? 0.730 -9.445 -21.481 1.00 76.38 110 GLU A CA 1
ATOM 883 C C . GLU A 1 110 ? 0.879 -10.037 -20.069 1.00 76.38 110 GLU A C 1
ATOM 885 O O . GLU A 1 110 ? -0.046 -9.980 -19.256 1.00 76.38 110 GLU A O 1
ATOM 890 N N . CYS A 1 111 ? 2.049 -10.606 -19.755 1.00 78.00 111 CYS A N 1
ATOM 891 C CA . CYS A 1 111 ? 2.324 -11.127 -18.421 1.00 78.00 111 CYS A CA 1
ATOM 892 C C . CYS A 1 111 ? 2.373 -10.005 -17.377 1.00 78.00 111 CYS A C 1
ATOM 894 O O . CYS A 1 111 ? 1.778 -10.141 -16.306 1.00 78.00 111 CYS A O 1
ATOM 896 N N . ASN A 1 112 ? 3.029 -8.887 -17.697 1.00 77.50 112 ASN A N 1
ATOM 897 C CA . ASN A 1 112 ? 3.107 -7.736 -16.808 1.00 77.50 112 ASN A CA 1
ATOM 898 C C . ASN A 1 112 ? 1.711 -7.183 -16.483 1.00 77.50 112 ASN A C 1
ATOM 900 O O . ASN A 1 112 ? 1.365 -7.050 -15.309 1.00 77.50 112 ASN A O 1
ATOM 904 N N . GLN A 1 113 ? 0.875 -6.974 -17.506 1.00 77.00 113 GLN A N 1
ATOM 905 C CA . GLN A 1 113 ? -0.497 -6.491 -17.323 1.00 77.00 113 GLN A CA 1
ATOM 906 C C . GLN A 1 113 ? -1.330 -7.428 -16.444 1.00 77.00 113 GLN A C 1
ATOM 908 O O . GLN A 1 113 ? -2.026 -6.971 -15.535 1.00 77.00 113 GLN A O 1
ATOM 913 N N . LYS A 1 114 ? -1.223 -8.748 -16.649 1.00 81.25 114 LYS A N 1
ATOM 914 C CA . LYS A 1 114 ? -1.905 -9.724 -15.789 1.00 81.25 114 LYS A CA 1
ATOM 915 C C . LYS A 1 114 ? -1.469 -9.569 -14.335 1.00 81.25 114 LYS A C 1
ATOM 917 O O . LYS A 1 114 ? -2.330 -9.483 -13.469 1.00 81.25 114 LYS A O 1
ATOM 922 N N . ILE A 1 115 ? -0.172 -9.477 -14.046 1.00 80.62 115 ILE A N 1
ATOM 923 C CA . ILE A 1 115 ? 0.299 -9.333 -12.659 1.00 80.62 115 ILE A CA 1
ATOM 924 C C . ILE A 1 115 ? -0.221 -8.034 -12.026 1.00 80.62 115 ILE A C 1
ATOM 926 O O . ILE A 1 115 ? -0.684 -8.068 -10.885 1.00 80.62 115 ILE A O 1
ATOM 930 N N . VAL A 1 116 ? -0.214 -6.915 -12.757 1.00 79.88 116 VAL A N 1
ATOM 931 C CA . VAL A 1 116 ? -0.753 -5.631 -12.272 1.00 79.88 116 VAL A CA 1
ATOM 932 C C . VAL A 1 116 ? -2.233 -5.757 -11.898 1.00 79.88 116 VAL A C 1
ATOM 934 O O . VAL A 1 116 ? -2.627 -5.343 -10.806 1.00 79.88 116 VAL A O 1
ATOM 937 N N . VAL A 1 117 ? -3.046 -6.395 -12.746 1.00 83.56 117 VAL A N 1
ATOM 938 C CA . VAL A 1 117 ? -4.471 -6.638 -12.461 1.00 83.56 117 VAL A CA 1
ATOM 939 C C . VAL A 1 117 ? -4.650 -7.549 -11.245 1.00 83.56 117 VAL A C 1
ATOM 941 O O . VAL A 1 117 ? -5.470 -7.255 -10.377 1.00 83.56 117 VAL A O 1
ATOM 944 N N . TRP A 1 118 ? -3.861 -8.621 -11.126 1.00 84.62 118 TRP A N 1
ATOM 945 C CA . TRP A 1 118 ? -3.903 -9.512 -9.961 1.00 84.62 118 TRP A CA 1
ATOM 946 C C . TRP A 1 118 ? -3.592 -8.765 -8.661 1.00 84.62 118 TRP A C 1
ATOM 948 O O . TRP A 1 118 ? -4.321 -8.910 -7.680 1.00 84.62 118 TRP A O 1
ATOM 958 N N . VAL A 1 119 ? -2.553 -7.928 -8.652 1.00 84.50 119 VAL A N 1
ATOM 959 C CA . VAL A 1 119 ? -2.189 -7.096 -7.495 1.00 84.50 119 VAL A CA 1
ATOM 960 C C . VAL A 1 119 ? -3.318 -6.126 -7.147 1.00 84.50 119 VAL A C 1
ATOM 962 O O . VAL A 1 119 ? -3.708 -6.047 -5.981 1.00 84.50 119 VAL A O 1
ATOM 965 N N . ALA A 1 120 ? -3.915 -5.462 -8.140 1.00 86.25 120 ALA A N 1
ATOM 966 C CA . ALA A 1 120 ? -5.060 -4.580 -7.923 1.00 86.25 120 ALA A CA 1
ATOM 967 C C . ALA A 1 120 ? -6.258 -5.328 -7.306 1.00 86.25 120 ALA A C 1
ATOM 969 O O . ALA A 1 120 ? -6.850 -4.854 -6.334 1.00 86.25 120 ALA A O 1
ATOM 970 N N . CYS A 1 121 ? -6.579 -6.531 -7.797 1.00 88.44 121 CYS A N 1
ATOM 971 C CA . CYS A 1 121 ? -7.633 -7.372 -7.228 1.00 88.44 121 CYS A CA 1
ATOM 972 C C . CYS A 1 121 ? -7.360 -7.742 -5.763 1.00 88.44 121 CYS A C 1
ATOM 974 O O . CYS A 1 121 ? -8.283 -7.704 -4.943 1.00 88.44 121 CYS A O 1
ATOM 976 N N . ILE A 1 122 ? -6.112 -8.069 -5.407 1.00 88.56 122 ILE A N 1
ATOM 977 C CA . ILE A 1 122 ? -5.745 -8.378 -4.018 1.00 88.56 122 ILE A CA 1
ATOM 978 C C . ILE A 1 122 ? -5.895 -7.130 -3.139 1.00 88.56 122 ILE A C 1
ATOM 980 O O . ILE A 1 122 ? -6.490 -7.222 -2.068 1.00 88.56 122 ILE A O 1
ATOM 984 N N . ILE A 1 123 ? -5.428 -5.960 -3.586 1.00 89.06 123 ILE A N 1
ATOM 985 C CA . ILE A 1 123 ? -5.541 -4.698 -2.832 1.00 89.06 123 ILE A CA 1
ATOM 986 C C . ILE A 1 123 ? -7.002 -4.346 -2.560 1.00 89.06 123 ILE A C 1
ATOM 988 O O . ILE A 1 123 ? -7.362 -4.060 -1.419 1.00 89.06 123 ILE A O 1
ATOM 992 N N . VAL A 1 124 ? -7.863 -4.419 -3.577 1.00 89.62 124 VAL A N 1
ATOM 993 C CA . VAL A 1 124 ? -9.301 -4.163 -3.413 1.00 89.62 124 VAL A CA 1
ATOM 994 C C . VAL A 1 124 ? -9.927 -5.174 -2.451 1.00 89.62 124 VAL A C 1
ATOM 996 O O . VAL A 1 124 ? -10.709 -4.795 -1.579 1.00 89.62 124 VAL A O 1
ATOM 999 N N . SER A 1 125 ? -9.545 -6.449 -2.544 1.00 90.38 125 SER A N 1
ATOM 1000 C CA . SER A 1 125 ? -10.031 -7.492 -1.631 1.00 90.38 125 SER A CA 1
ATOM 1001 C C . SER A 1 125 ? -9.613 -7.225 -0.180 1.00 90.38 125 SER A C 1
ATOM 1003 O O . SER A 1 125 ? -10.438 -7.335 0.730 1.00 90.38 125 SER A O 1
ATOM 1005 N N . LEU A 1 126 ? -8.360 -6.812 0.044 1.00 90.06 126 LEU A N 1
ATOM 1006 C CA . LEU A 1 126 ? -7.851 -6.417 1.361 1.00 90.06 126 LEU A CA 1
ATOM 1007 C C . LEU A 1 126 ? -8.587 -5.186 1.903 1.00 90.06 126 LEU A C 1
ATOM 1009 O O . LEU A 1 126 ? -8.977 -5.182 3.070 1.00 90.06 126 LEU A O 1
ATOM 1013 N N . ALA A 1 127 ? -8.848 -4.184 1.062 1.00 88.81 127 ALA A N 1
ATOM 1014 C CA . ALA A 1 127 ? -9.603 -2.993 1.442 1.00 88.81 127 ALA A CA 1
ATOM 1015 C C . ALA A 1 127 ? -11.036 -3.344 1.875 1.00 88.81 127 ALA A C 1
ATOM 1017 O O . ALA A 1 127 ? -11.508 -2.887 2.919 1.00 88.81 127 ALA A O 1
ATOM 1018 N N . VAL A 1 128 ? -11.737 -4.196 1.119 1.00 90.38 128 VAL A N 1
ATOM 1019 C CA . VAL A 1 128 ? -13.086 -4.668 1.480 1.00 90.38 128 VAL A CA 1
ATOM 1020 C C . VAL A 1 128 ? -13.054 -5.425 2.809 1.00 90.38 128 VAL A C 1
ATOM 1022 O O . VAL A 1 128 ? -13.872 -5.156 3.694 1.00 90.38 128 VAL A O 1
ATOM 1025 N N . PHE A 1 129 ? -12.083 -6.322 2.987 1.00 90.19 129 PHE A N 1
ATOM 1026 C CA . PHE A 1 129 ? -11.919 -7.086 4.220 1.00 90.19 129 PHE A CA 1
ATOM 1027 C C . PHE A 1 129 ? -11.652 -6.182 5.436 1.00 90.19 129 PHE A C 1
ATOM 1029 O O . PHE A 1 129 ? -12.390 -6.263 6.424 1.00 90.19 129 PHE A O 1
ATOM 1036 N N . ASN A 1 130 ? -10.683 -5.264 5.357 1.00 89.19 130 ASN A N 1
ATOM 1037 C CA . ASN A 1 130 ? -10.358 -4.318 6.432 1.00 89.19 130 ASN A CA 1
ATOM 1038 C C . ASN A 1 130 ? -11.561 -3.468 6.828 1.00 89.19 130 ASN A C 1
ATOM 1040 O O . ASN A 1 130 ? -11.897 -3.340 8.012 1.00 89.19 130 ASN A O 1
ATOM 1044 N N . ASN A 1 131 ? -12.250 -2.916 5.832 1.00 87.94 131 ASN A N 1
ATOM 1045 C CA . ASN A 1 131 ? -13.426 -2.092 6.055 1.00 87.94 131 ASN A CA 1
ATOM 1046 C C . ASN A 1 131 ? -14.554 -2.890 6.718 1.00 87.94 131 ASN A C 1
ATOM 1048 O O . ASN A 1 131 ? -15.161 -2.401 7.672 1.00 87.94 131 ASN A O 1
ATOM 1052 N N . SER A 1 132 ? -14.785 -4.137 6.294 1.00 89.44 132 SER A N 1
ATOM 1053 C CA . SER A 1 132 ? -15.799 -5.007 6.900 1.00 89.44 132 SER A CA 1
ATOM 1054 C C . SER A 1 132 ? -15.520 -5.273 8.386 1.00 89.44 132 SER A C 1
ATOM 1056 O O . SER A 1 132 ? -16.399 -5.066 9.228 1.00 89.44 132 SER A O 1
ATOM 1058 N N . MET A 1 133 ? -14.277 -5.614 8.749 1.00 86.75 133 MET A N 1
ATOM 1059 C CA . MET A 1 133 ? -13.886 -5.847 10.142 1.00 86.75 133 MET A CA 1
ATOM 1060 C C . MET A 1 133 ? -14.011 -4.586 10.994 1.00 86.75 133 MET A C 1
ATOM 1062 O O . MET A 1 133 ? -14.507 -4.642 12.125 1.00 86.75 133 MET A O 1
ATOM 1066 N N . ASN A 1 134 ? -13.602 -3.433 10.462 1.00 86.50 134 ASN A N 1
ATOM 1067 C CA . ASN A 1 134 ? -13.726 -2.180 11.192 1.00 86.50 134 ASN A CA 1
ATOM 1068 C C . ASN A 1 134 ? -15.195 -1.757 11.396 1.00 86.50 134 ASN A C 1
ATOM 1070 O O . ASN A 1 134 ? -15.522 -1.211 12.455 1.00 86.50 134 ASN A O 1
ATOM 1074 N N . ILE A 1 135 ? -16.096 -2.057 10.453 1.00 86.94 135 ILE A N 1
ATOM 1075 C CA . ILE A 1 135 ? -17.545 -1.857 10.628 1.00 86.94 135 ILE A CA 1
ATOM 1076 C C . ILE A 1 135 ? -18.070 -2.736 11.770 1.00 86.94 135 ILE A C 1
ATOM 1078 O O . ILE A 1 135 ? -18.760 -2.230 12.661 1.00 86.94 135 ILE A O 1
ATOM 1082 N N . VAL A 1 136 ? -17.698 -4.022 11.816 1.00 87.81 136 VAL A N 1
ATOM 1083 C CA . VAL A 1 136 ? -18.098 -4.927 12.912 1.00 87.81 136 VAL A CA 1
ATOM 1084 C C . VAL A 1 136 ? -17.622 -4.398 14.269 1.00 87.81 136 VAL A C 1
ATOM 1086 O O . VAL A 1 136 ? -18.390 -4.368 15.237 1.00 87.81 136 VAL A O 1
ATOM 1089 N N . LEU A 1 137 ? -16.383 -3.902 14.343 1.00 83.94 137 LEU A N 1
ATOM 1090 C CA . LEU A 1 137 ? -15.836 -3.268 15.544 1.00 83.94 137 LEU A CA 1
ATOM 1091 C C . LEU A 1 137 ? -16.637 -2.034 15.975 1.00 83.94 137 LEU A C 1
ATOM 1093 O O . LEU A 1 137 ? -16.932 -1.869 17.165 1.00 83.94 137 LEU A O 1
ATOM 1097 N N . ALA A 1 138 ? -17.006 -1.174 15.024 1.00 83.06 138 ALA A N 1
ATOM 1098 C CA . ALA A 1 138 ? -17.803 0.018 15.288 1.00 83.06 138 ALA A CA 1
ATOM 1099 C C . ALA A 1 138 ? -19.198 -0.339 15.833 1.00 83.06 138 ALA A C 1
ATOM 1101 O O . ALA A 1 138 ? -19.639 0.260 16.821 1.00 83.06 138 ALA A O 1
ATOM 1102 N N . ILE A 1 139 ? -19.857 -1.347 15.249 1.00 84.31 139 ILE A N 1
ATOM 1103 C CA . ILE A 1 139 ? -21.171 -1.842 15.685 1.00 84.31 139 ILE A CA 1
ATOM 1104 C C . ILE A 1 139 ? -21.088 -2.429 17.098 1.00 84.31 139 ILE A C 1
ATOM 1106 O O . ILE A 1 139 ? -21.863 -2.032 17.972 1.00 84.31 139 ILE A O 1
ATOM 1110 N N . LYS A 1 140 ? -20.127 -3.322 17.374 1.00 83.62 140 LYS A N 1
ATOM 1111 C CA . LYS A 1 140 ? -19.998 -3.945 18.703 1.00 83.62 140 LYS A CA 1
ATOM 1112 C C . LYS A 1 140 ? -19.763 -2.913 19.799 1.00 83.62 140 LYS A C 1
ATOM 1114 O O . LYS A 1 140 ? -20.377 -2.992 20.864 1.00 83.62 140 LYS A O 1
ATOM 1119 N N . LEU A 1 141 ? -18.911 -1.921 19.545 1.00 76.31 141 LEU A N 1
ATOM 1120 C CA . LEU A 1 141 ? -18.679 -0.836 20.497 1.00 76.31 141 LEU A CA 1
ATOM 1121 C C . LEU A 1 141 ? -19.932 0.019 20.711 1.00 76.31 141 LEU A C 1
ATOM 1123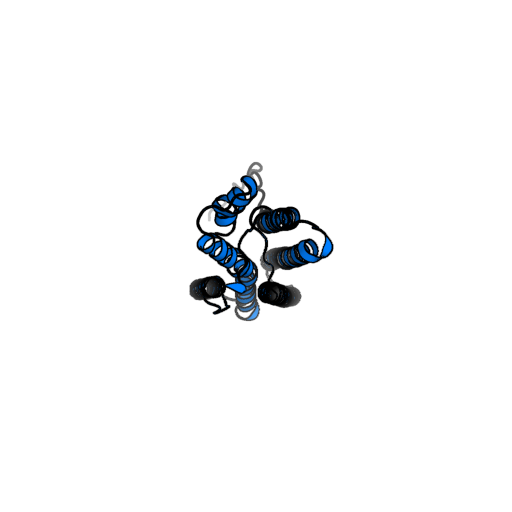 O O . LEU A 1 141 ? -20.209 0.410 21.844 1.00 76.31 141 LEU A O 1
ATOM 1127 N N . ALA A 1 142 ? -20.720 0.275 19.662 1.00 77.31 142 ALA A N 1
ATOM 1128 C CA . ALA A 1 142 ? -21.989 0.988 19.791 1.00 77.31 142 ALA A CA 1
ATOM 1129 C C . ALA A 1 142 ? -23.000 0.218 20.663 1.00 77.31 142 ALA A C 1
ATOM 1131 O O . ALA A 1 142 ? -23.652 0.822 21.518 1.00 77.31 142 ALA A O 1
ATOM 1132 N N . ILE A 1 143 ? -23.091 -1.107 20.502 1.00 80.25 143 ILE A N 1
ATOM 1133 C CA . ILE A 1 143 ? -23.960 -1.977 21.311 1.00 80.25 143 ILE A CA 1
ATOM 1134 C C . ILE A 1 143 ? -23.472 -2.046 22.766 1.00 80.25 143 ILE A C 1
ATOM 1136 O O . ILE A 1 143 ? -24.267 -1.872 23.691 1.00 80.25 143 ILE A O 1
ATOM 1140 N N . SER A 1 144 ? -22.167 -2.239 22.991 1.00 71.88 144 SER A N 1
ATOM 1141 C CA . SER A 1 144 ? -21.582 -2.347 24.336 1.00 71.88 144 SER A CA 1
ATOM 1142 C C . SER A 1 144 ? -21.859 -1.110 25.193 1.00 71.88 144 SER A C 1
ATOM 1144 O O . SER A 1 144 ? -22.138 -1.237 26.381 1.00 71.88 144 SER A O 1
ATOM 1146 N N . VAL A 1 145 ? -21.833 0.088 24.604 1.00 64.81 145 VAL A N 1
ATOM 1147 C CA . VAL A 1 145 ? -22.120 1.342 25.322 1.00 64.81 145 VAL A CA 1
ATOM 1148 C C . VAL A 1 145 ? -23.593 1.454 25.706 1.00 64.81 145 VAL A C 1
ATOM 1150 O O . VAL A 1 145 ? -23.896 1.892 26.814 1.00 64.81 145 VAL A O 1
ATOM 1153 N N . ARG A 1 146 ? -24.517 1.026 24.832 1.00 67.44 146 ARG A N 1
ATOM 1154 C CA . ARG A 1 146 ? -25.951 0.989 25.175 1.00 67.44 146 ARG A CA 1
ATOM 1155 C C . ARG A 1 146 ? -26.203 0.097 26.393 1.00 67.44 146 ARG A C 1
ATOM 1157 O O . ARG A 1 146 ? -27.030 0.448 27.225 1.00 67.44 146 ARG A O 1
ATOM 1164 N N . LYS A 1 147 ? -25.448 -1.000 26.518 1.00 68.00 147 LYS A N 1
ATOM 1165 C CA . LYS A 1 147 ? -25.529 -1.952 27.636 1.00 68.00 147 LYS A CA 1
ATOM 1166 C C . LYS A 1 147 ? -24.831 -1.463 28.917 1.00 68.00 147 LYS A C 1
ATOM 1168 O O . LYS A 1 147 ? -25.250 -1.835 30.003 1.00 68.00 147 LYS A O 1
ATOM 1173 N N . MET A 1 148 ? -23.804 -0.613 28.809 1.00 61.22 148 MET A N 1
ATOM 1174 C CA . MET A 1 148 ? -22.999 -0.099 29.936 1.00 61.22 148 MET A CA 1
ATOM 1175 C C . MET A 1 148 ? -23.424 1.290 30.445 1.00 61.22 148 MET A C 1
ATOM 1177 O O . MET A 1 148 ? -22.657 1.951 31.139 1.00 61.22 148 MET A O 1
ATOM 1181 N N . ARG A 1 149 ? -24.648 1.743 30.145 1.00 55.75 149 ARG A N 1
ATOM 1182 C CA . ARG A 1 149 ? -25.182 3.073 30.513 1.00 55.75 149 ARG A CA 1
ATOM 1183 C C . ARG A 1 149 ? -25.179 3.411 32.023 1.00 55.75 149 ARG A C 1
ATOM 1185 O O . ARG A 1 149 ? -25.538 4.533 32.359 1.00 55.75 149 ARG A O 1
ATOM 1192 N N . GLY A 1 150 ? -24.772 2.486 32.901 1.00 55.22 150 GLY A N 1
ATOM 1193 C CA . GLY A 1 150 ? -24.690 2.659 34.358 1.00 55.22 150 GLY A CA 1
ATOM 1194 C C . GLY A 1 150 ? -23.284 2.790 34.979 1.00 55.22 150 GLY A C 1
ATOM 1195 O O . GLY A 1 150 ? -23.209 3.089 36.163 1.00 55.22 150 GLY A O 1
ATOM 1196 N N . PHE A 1 151 ? -22.174 2.606 34.244 1.00 54.84 151 PHE A N 1
ATOM 1197 C CA . PHE A 1 151 ? -20.799 2.718 34.787 1.00 54.84 151 PHE A CA 1
ATOM 1198 C C . PHE A 1 151 ? -19.909 3.658 33.945 1.00 54.84 151 PHE A C 1
ATOM 1200 O O . PHE A 1 151 ? -20.041 3.699 32.725 1.00 54.84 151 PHE A O 1
ATOM 1207 N N . SER A 1 152 ? -19.018 4.411 34.621 1.00 56.72 152 SER A N 1
ATOM 1208 C CA . SER A 1 152 ? -18.056 5.428 34.121 1.00 56.72 152 SER A CA 1
ATOM 1209 C C . SER A 1 152 ? -18.081 5.699 32.604 1.00 56.72 152 SER A C 1
ATOM 1211 O O . SER A 1 152 ? -17.364 5.090 31.803 1.00 56.72 152 SER A O 1
ATOM 1213 N N . SER A 1 153 ? -18.921 6.660 32.210 1.00 64.12 153 SER A N 1
ATOM 1214 C CA . SER A 1 153 ? -19.243 7.004 30.819 1.00 64.12 153 SER A CA 1
ATOM 1215 C C . SER A 1 153 ? -18.060 7.526 29.998 1.00 64.12 153 SER A C 1
ATOM 1217 O O . SER A 1 153 ? -18.072 7.434 28.768 1.00 64.12 153 SER A O 1
ATOM 1219 N N . GLU A 1 154 ? -17.035 8.078 30.650 1.00 68.56 154 GLU A N 1
ATOM 1220 C CA . GLU A 1 154 ? -15.969 8.813 29.967 1.00 68.56 154 GLU A CA 1
ATOM 1221 C C . GLU A 1 154 ? -14.945 7.879 29.305 1.00 68.56 154 GLU A C 1
ATOM 1223 O O . GLU A 1 154 ? -14.580 8.075 28.145 1.00 68.56 154 GLU A O 1
ATOM 1228 N N . VAL A 1 155 ? -14.562 6.785 29.973 1.00 68.31 155 VAL A N 1
ATOM 1229 C CA . VAL A 1 155 ? -13.619 5.790 29.423 1.00 68.31 155 VAL A CA 1
ATOM 1230 C C . VAL A 1 155 ? -14.213 5.096 28.191 1.00 68.31 155 VAL A C 1
ATOM 1232 O O . VAL A 1 155 ? -13.548 4.952 27.160 1.00 68.31 155 VAL A O 1
ATOM 1235 N N . ALA A 1 156 ? -15.494 4.726 28.255 1.00 67.44 156 ALA A N 1
ATOM 1236 C CA . ALA A 1 156 ? -16.209 4.123 27.133 1.00 67.44 156 ALA A CA 1
ATOM 1237 C C . ALA A 1 156 ? -16.351 5.098 25.946 1.00 67.44 156 ALA A C 1
ATOM 1239 O O . ALA A 1 156 ? -16.151 4.715 24.786 1.00 67.44 156 ALA A O 1
ATOM 1240 N N . ARG A 1 157 ? -16.630 6.379 26.223 1.00 71.19 157 ARG A N 1
ATOM 1241 C CA . ARG A 1 157 ? -16.727 7.444 25.212 1.00 71.19 157 ARG A CA 1
ATOM 1242 C C . ARG A 1 157 ? -15.387 7.713 24.525 1.00 71.19 157 ARG A C 1
ATOM 1244 O O . ARG A 1 157 ? -15.353 7.812 23.295 1.00 71.19 157 ARG A O 1
ATOM 1251 N N . ILE A 1 158 ? -14.291 7.780 25.282 1.00 73.25 158 ILE A N 1
ATOM 1252 C CA . ILE A 1 158 ? -12.932 7.948 24.745 1.00 73.25 158 ILE A CA 1
ATOM 1253 C C . ILE A 1 158 ? -12.574 6.769 23.831 1.00 73.25 158 ILE A C 1
ATOM 1255 O O . ILE A 1 158 ? -12.158 6.989 22.689 1.00 73.25 158 ILE A O 1
ATOM 1259 N N . ARG A 1 159 ? -12.831 5.525 24.265 1.00 70.44 159 ARG A N 1
ATOM 1260 C CA . ARG A 1 159 ? -12.571 4.309 23.471 1.00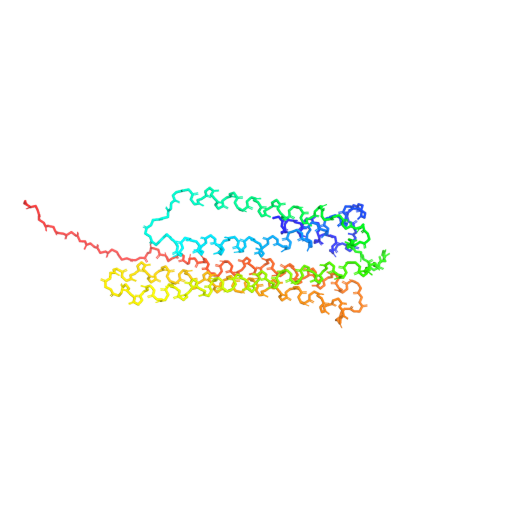 70.44 159 ARG A CA 1
ATOM 1261 C C . ARG A 1 159 ? -13.366 4.286 22.161 1.00 70.44 159 ARG A C 1
ATOM 1263 O O . ARG A 1 159 ? -12.824 3.896 21.124 1.00 70.44 159 ARG A O 1
ATOM 1270 N N . ARG A 1 160 ? -14.621 4.756 22.169 1.00 72.81 160 ARG A N 1
ATOM 1271 C CA . ARG A 1 160 ? -15.441 4.904 20.952 1.00 72.81 160 ARG A CA 1
ATOM 1272 C C . ARG A 1 160 ? -14.874 5.963 20.019 1.00 72.81 160 ARG A C 1
ATOM 1274 O O . ARG A 1 160 ? -14.682 5.672 18.846 1.00 72.81 160 ARG A O 1
ATOM 1281 N N . ARG A 1 161 ? -14.569 7.163 20.522 1.00 77.81 161 ARG A N 1
ATOM 1282 C CA . ARG A 1 161 ? -14.017 8.254 19.700 1.00 77.81 161 ARG A CA 1
ATOM 1283 C C . ARG A 1 161 ? -12.705 7.839 19.044 1.00 77.81 161 ARG A C 1
ATOM 1285 O O . ARG A 1 161 ? -12.515 8.080 17.857 1.00 77.81 161 ARG A O 1
ATOM 1292 N N . GLN A 1 162 ? -11.833 7.178 19.799 1.00 76.19 162 GLN A N 1
ATOM 1293 C CA . GLN A 1 162 ? -10.590 6.626 19.277 1.00 76.19 162 GLN A CA 1
ATOM 1294 C C . GLN A 1 162 ? -10.862 5.525 18.244 1.00 76.19 162 GLN A C 1
ATOM 1296 O O . GLN A 1 162 ? -10.175 5.453 17.230 1.00 76.19 162 GLN A O 1
ATOM 1301 N N . THR A 1 163 ? -11.909 4.718 18.433 1.00 73.88 163 THR A N 1
ATOM 1302 C CA . THR A 1 163 ? -12.261 3.680 17.461 1.00 73.88 163 THR A CA 1
ATOM 1303 C C . THR A 1 163 ? -12.860 4.176 16.170 1.00 73.88 163 THR A C 1
ATOM 1305 O O . THR A 1 163 ? -12.387 3.778 15.110 1.00 73.88 163 THR A O 1
ATOM 1308 N N . THR A 1 164 ? -13.790 5.114 16.238 1.00 75.50 164 THR A N 1
ATOM 1309 C CA . THR A 1 164 ? -14.332 5.775 15.054 1.00 75.50 164 THR A CA 1
ATOM 1310 C C . THR A 1 164 ? -13.246 6.533 14.290 1.00 75.50 164 THR A C 1
ATOM 1312 O O . THR A 1 164 ? -13.215 6.459 13.071 1.00 75.50 164 THR A O 1
ATOM 1315 N N . ARG A 1 165 ? -12.310 7.200 14.982 1.00 82.44 165 ARG A N 1
ATOM 1316 C CA . ARG A 1 165 ? -11.168 7.866 14.332 1.00 82.44 165 ARG A CA 1
ATOM 1317 C C . ARG A 1 165 ? -10.293 6.890 13.558 1.00 82.44 165 ARG A C 1
ATOM 1319 O O . ARG A 1 165 ? -10.049 7.119 12.385 1.00 82.44 165 ARG A O 1
ATOM 1326 N N . PHE A 1 166 ? -9.882 5.794 14.192 1.00 78.25 166 PHE A N 1
ATOM 1327 C CA . PHE A 1 166 ? -9.076 4.773 13.525 1.00 78.25 166 PHE A CA 1
ATOM 1328 C C . PHE A 1 166 ? -9.826 4.068 12.384 1.00 78.25 166 PHE A C 1
ATOM 1330 O O . PHE A 1 166 ? -9.198 3.707 11.400 1.00 78.25 166 PHE A O 1
ATOM 1337 N N . PHE A 1 167 ? -11.148 3.894 12.489 1.00 82.06 167 PHE A N 1
ATOM 1338 C CA . PHE A 1 167 ? -11.964 3.378 11.385 1.00 82.06 167 PHE A CA 1
ATOM 1339 C C . PHE A 1 167 ? -11.930 4.314 10.177 1.00 82.06 167 PHE A C 1
ATOM 1341 O O . PHE A 1 167 ? -11.573 3.878 9.093 1.00 82.06 167 PHE A O 1
ATOM 1348 N N . ILE A 1 168 ? -12.240 5.600 10.377 1.00 83.06 168 ILE A N 1
ATOM 1349 C CA . ILE A 1 168 ? -12.235 6.589 9.291 1.00 83.06 168 ILE A CA 1
ATOM 1350 C C . ILE A 1 168 ? -10.837 6.685 8.671 1.00 83.06 168 ILE A C 1
ATOM 1352 O O . ILE A 1 168 ? -10.713 6.715 7.453 1.00 83.06 168 ILE A O 1
ATOM 1356 N N . GLN A 1 169 ? -9.795 6.684 9.506 1.00 86.06 169 GLN A N 1
ATOM 1357 C CA . GLN A 1 169 ? -8.409 6.688 9.053 1.00 86.06 169 GLN A CA 1
ATOM 1358 C C . GLN A 1 169 ? -8.108 5.480 8.148 1.00 86.06 169 GLN A C 1
ATOM 1360 O O . GLN A 1 169 ? -7.628 5.681 7.038 1.00 86.06 169 GLN A O 1
ATOM 1365 N N . SER A 1 170 ? -8.446 4.259 8.586 1.00 84.19 170 SER A N 1
ATOM 1366 C CA . SER A 1 170 ? -8.253 3.035 7.790 1.00 84.19 170 SER A CA 1
ATOM 1367 C C . SER A 1 170 ? -9.030 3.095 6.481 1.00 84.19 170 SER A C 1
ATOM 1369 O O . SER A 1 170 ? -8.440 2.889 5.433 1.00 84.19 170 SER A O 1
ATOM 1371 N N . CYS A 1 171 ? -10.314 3.475 6.516 1.00 86.12 171 CYS A N 1
ATOM 1372 C CA . CYS A 1 171 ? -11.127 3.582 5.306 1.00 86.12 171 CYS A CA 1
ATOM 1373 C C . CYS A 1 171 ? -10.501 4.518 4.277 1.00 86.12 171 CYS A C 1
ATOM 1375 O O . CYS A 1 171 ? -10.423 4.168 3.105 1.00 86.12 171 CYS A O 1
ATOM 1377 N N . ILE A 1 172 ? -10.070 5.707 4.708 1.00 87.81 172 ILE A N 1
ATOM 1378 C CA . ILE A 1 172 ? -9.455 6.675 3.801 1.00 87.81 172 ILE A CA 1
ATOM 1379 C C . ILE A 1 172 ? -8.179 6.079 3.201 1.00 87.81 172 ILE A C 1
ATOM 1381 O O . ILE A 1 172 ? -8.022 6.129 1.991 1.00 87.81 172 ILE A O 1
ATOM 1385 N N . GLN A 1 173 ? -7.305 5.476 4.009 1.00 87.31 173 GLN A N 1
ATOM 1386 C CA . GLN A 1 173 ? -6.034 4.915 3.536 1.00 87.31 173 GLN A CA 1
ATOM 1387 C C . GLN A 1 173 ? -6.223 3.706 2.592 1.00 87.31 173 GLN A C 1
ATOM 1389 O O . GLN A 1 173 ? -5.561 3.629 1.554 1.00 87.31 173 GLN A O 1
ATOM 1394 N N . ASP A 1 174 ? -7.150 2.798 2.918 1.00 86.81 174 ASP A N 1
ATOM 1395 C CA . ASP A 1 174 ? -7.474 1.604 2.124 1.00 86.81 174 ASP A CA 1
ATOM 1396 C C . ASP A 1 174 ? -8.029 2.009 0.739 1.00 86.81 174 ASP A C 1
ATOM 1398 O O . ASP A 1 174 ? -7.558 1.541 -0.300 1.00 86.81 174 ASP A O 1
ATOM 1402 N N . TRP A 1 175 ? -8.997 2.936 0.703 1.00 87.56 175 TRP A N 1
ATOM 1403 C CA . TRP A 1 175 ? -9.589 3.411 -0.554 1.00 87.56 175 TRP A CA 1
ATOM 1404 C C . TRP A 1 175 ? -8.659 4.323 -1.350 1.00 87.56 175 TRP A C 1
ATOM 1406 O O . TRP A 1 175 ? -8.702 4.302 -2.577 1.00 87.56 175 TRP A O 1
ATOM 1416 N N . PHE A 1 176 ? -7.796 5.091 -0.687 1.00 88.06 176 PHE A N 1
ATOM 1417 C CA . PHE A 1 176 ? -6.795 5.912 -1.364 1.00 88.06 176 PHE A CA 1
ATOM 1418 C C . PHE A 1 176 ? -5.782 5.045 -2.121 1.00 88.06 176 PHE A C 1
ATOM 1420 O O . PHE A 1 176 ? -5.509 5.304 -3.290 1.00 88.06 176 PHE A O 1
ATOM 1427 N N . THR A 1 177 ? -5.335 3.939 -1.517 1.00 86.62 177 THR A N 1
ATOM 1428 C CA . THR A 1 177 ? -4.453 2.968 -2.186 1.00 86.62 177 THR A CA 1
ATOM 1429 C C . THR A 1 177 ? -5.143 2.294 -3.381 1.00 86.62 177 THR A C 1
ATOM 1431 O O . THR A 1 177 ? -4.538 2.132 -4.442 1.00 86.62 177 THR A O 1
ATOM 1434 N N . ALA A 1 178 ? -6.430 1.949 -3.259 1.00 86.75 178 ALA A N 1
ATOM 1435 C CA . ALA A 1 178 ? -7.207 1.402 -4.376 1.00 86.75 178 ALA A CA 1
ATOM 1436 C C . ALA A 1 178 ? -7.403 2.421 -5.518 1.00 86.75 178 ALA A C 1
ATOM 1438 O O . ALA A 1 178 ? -7.298 2.062 -6.691 1.00 86.75 178 ALA A O 1
ATOM 1439 N N . LEU A 1 179 ? -7.644 3.696 -5.190 1.00 87.44 179 LEU A N 1
ATOM 1440 C CA . LEU A 1 179 ? -7.760 4.781 -6.171 1.00 87.44 179 LEU A CA 1
ATOM 1441 C C . LEU A 1 179 ? -6.451 5.015 -6.926 1.00 87.44 179 LEU A C 1
ATOM 1443 O O . LEU A 1 179 ? -6.488 5.238 -8.132 1.00 87.44 179 LEU A O 1
ATOM 1447 N N . VAL A 1 180 ? -5.307 4.925 -6.250 1.00 86.19 180 VAL A N 1
ATOM 1448 C CA . VAL A 1 180 ? -3.979 4.991 -6.880 1.00 86.19 180 VAL A CA 1
ATOM 1449 C C . VAL A 1 180 ? -3.804 3.858 -7.893 1.00 86.19 180 VAL A C 1
ATOM 1451 O O . VAL A 1 180 ? -3.451 4.125 -9.039 1.00 86.19 180 VAL A O 1
ATOM 1454 N N . CYS A 1 181 ? -4.172 2.620 -7.536 1.00 84.25 181 CYS A N 1
ATOM 1455 C CA . CYS A 1 181 ? -4.155 1.490 -8.476 1.00 84.25 181 CYS A CA 1
ATOM 1456 C C . CYS A 1 181 ? -5.013 1.764 -9.718 1.00 84.25 181 CYS A C 1
ATOM 1458 O O . CYS A 1 181 ? -4.553 1.589 -10.844 1.00 84.25 181 CYS A O 1
ATOM 1460 N N . ALA A 1 182 ? -6.256 2.212 -9.512 1.00 85.50 182 ALA A N 1
ATOM 1461 C CA . ALA A 1 182 ? -7.179 2.512 -10.601 1.00 85.50 182 ALA A CA 1
ATOM 1462 C C . ALA A 1 182 ? -6.653 3.646 -11.492 1.00 85.50 182 ALA A C 1
ATOM 1464 O O . ALA A 1 182 ? -6.699 3.547 -12.715 1.00 85.50 182 ALA A O 1
ATOM 1465 N N . THR A 1 183 ? -6.108 4.699 -10.883 1.00 84.75 183 THR A N 1
ATOM 1466 C CA . THR A 1 183 ? -5.561 5.855 -11.600 1.00 84.75 183 THR A CA 1
ATOM 1467 C C . THR A 1 183 ? -4.348 5.453 -12.426 1.00 84.75 183 THR A C 1
ATOM 1469 O O . THR A 1 183 ? -4.241 5.887 -13.568 1.00 84.75 183 THR A O 1
ATOM 1472 N N . ASN A 1 184 ? -3.475 4.587 -11.908 1.00 83.62 184 ASN A N 1
ATOM 1473 C CA . ASN A 1 184 ? -2.325 4.080 -12.653 1.00 83.62 184 ASN A CA 1
ATOM 1474 C C . ASN A 1 184 ? -2.752 3.245 -13.867 1.00 83.62 184 ASN A C 1
ATOM 1476 O O . ASN A 1 184 ? -2.231 3.473 -14.954 1.00 83.62 184 ASN A O 1
ATOM 1480 N N . ILE A 1 185 ? -3.734 2.348 -13.716 1.00 82.88 185 ILE A N 1
ATOM 1481 C CA . ILE A 1 185 ? -4.273 1.547 -14.832 1.00 82.88 185 ILE A CA 1
ATOM 1482 C C . ILE A 1 185 ? -4.897 2.460 -15.898 1.00 82.88 185 ILE A C 1
ATOM 1484 O O . ILE A 1 185 ? -4.532 2.390 -17.066 1.00 82.88 185 ILE A O 1
ATOM 1488 N N . ILE A 1 186 ? -5.771 3.388 -15.494 1.00 84.19 186 ILE A N 1
ATOM 1489 C CA . ILE A 1 186 ? -6.427 4.326 -16.420 1.00 84.19 186 ILE A CA 1
ATOM 1490 C C . ILE A 1 186 ? -5.401 5.242 -17.104 1.00 84.19 186 ILE A C 1
ATOM 1492 O O . ILE A 1 186 ? -5.542 5.562 -18.285 1.00 84.19 186 ILE A O 1
ATOM 1496 N N . SER A 1 187 ? -4.365 5.669 -16.375 1.00 80.25 187 SER A N 1
ATOM 1497 C CA . SER A 1 187 ? -3.324 6.540 -16.923 1.00 80.25 187 SER A CA 1
ATOM 1498 C C . SER A 1 187 ? -2.556 5.850 -18.044 1.00 80.25 187 SER A C 1
ATOM 1500 O O . SER A 1 187 ? -2.337 6.469 -19.084 1.00 80.25 187 SER A O 1
ATOM 1502 N N . VAL A 1 188 ? -2.204 4.576 -17.846 1.00 75.25 188 VAL A N 1
ATOM 1503 C CA . VAL A 1 188 ? -1.503 3.742 -18.833 1.00 75.25 188 VAL A CA 1
ATOM 1504 C C . VAL A 1 188 ? -2.400 3.438 -20.039 1.00 75.25 188 VAL A C 1
ATOM 1506 O O . VAL A 1 188 ? -1.946 3.574 -21.170 1.00 75.25 188 VAL A O 1
ATOM 1509 N N . ASP A 1 189 ? -3.665 3.069 -19.817 1.00 78.06 189 ASP A N 1
ATOM 1510 C CA . ASP A 1 189 ? -4.525 2.535 -20.885 1.00 78.06 189 ASP A CA 1
ATOM 1511 C C . ASP A 1 189 ? -5.249 3.614 -21.711 1.00 78.06 189 ASP A C 1
ATOM 1513 O O . ASP A 1 189 ? -5.590 3.380 -22.873 1.00 78.06 189 ASP A O 1
ATOM 1517 N N . HIS A 1 190 ? -5.523 4.792 -21.134 1.00 79.56 190 HIS A N 1
ATOM 1518 C CA . HIS A 1 190 ? -6.444 5.761 -21.747 1.00 79.56 190 HIS A CA 1
ATOM 1519 C C . HIS A 1 190 ? -5.965 7.215 -21.779 1.00 79.56 190 HIS A C 1
ATOM 1521 O O . HIS A 1 190 ? -6.432 7.970 -22.633 1.00 79.56 190 HIS A O 1
ATOM 1527 N N . ILE A 1 191 ? -5.083 7.642 -20.869 1.00 80.81 191 ILE A N 1
ATOM 1528 C CA . ILE A 1 191 ? -4.737 9.071 -20.724 1.00 80.81 191 ILE A CA 1
ATOM 1529 C C . ILE A 1 191 ? -3.392 9.404 -21.366 1.00 80.81 191 ILE A C 1
ATOM 1531 O O . ILE A 1 191 ? -3.270 10.440 -22.018 1.00 80.81 191 ILE A O 1
ATOM 1535 N N . CYS A 1 192 ? -2.374 8.566 -21.171 1.00 78.94 192 CYS A N 1
ATOM 1536 C CA . CYS A 1 192 ? -1.012 8.890 -21.574 1.00 78.94 192 CYS A CA 1
ATOM 1537 C C . CYS A 1 192 ? -0.645 8.278 -22.933 1.00 78.94 192 CYS A C 1
ATOM 1539 O O . CYS A 1 192 ? -0.405 7.077 -23.014 1.00 78.94 192 CYS A O 1
ATOM 1541 N N . PRO A 1 193 ? -0.493 9.091 -23.998 1.00 72.31 193 PRO A N 1
ATOM 1542 C CA . PRO A 1 193 ? -0.113 8.591 -25.321 1.00 72.31 193 PRO A CA 1
ATOM 1543 C C . PRO A 1 193 ? 1.377 8.231 -25.428 1.00 72.31 193 PRO A C 1
ATOM 1545 O O . PRO A 1 193 ? 1.796 7.623 -26.408 1.00 72.31 193 PRO A O 1
ATOM 1548 N N . THR A 1 194 ? 2.201 8.640 -24.456 1.00 72.62 194 THR A N 1
ATOM 1549 C CA . THR A 1 194 ? 3.643 8.371 -24.433 1.00 72.62 194 THR A CA 1
ATOM 1550 C C . THR A 1 194 ? 4.058 7.675 -23.143 1.00 72.62 194 THR A C 1
ATOM 1552 O O . THR A 1 194 ? 3.522 7.945 -22.066 1.00 72.62 194 THR A O 1
ATOM 1555 N N . ASN A 1 195 ? 5.095 6.842 -23.232 1.00 72.19 195 ASN A N 1
ATOM 1556 C CA . ASN A 1 195 ? 5.646 6.127 -22.074 1.00 72.19 195 ASN A CA 1
ATOM 1557 C C . ASN A 1 195 ? 6.174 7.092 -21.000 1.00 72.19 195 ASN A C 1
ATOM 1559 O O . ASN A 1 195 ? 6.030 6.836 -19.810 1.00 72.19 195 ASN A O 1
ATOM 1563 N N . ALA A 1 196 ? 6.724 8.240 -21.416 1.00 72.00 196 ALA A N 1
ATOM 1564 C CA . ALA A 1 196 ? 7.162 9.293 -20.500 1.00 72.00 196 ALA A CA 1
ATOM 1565 C C . ALA A 1 196 ? 6.004 9.858 -19.672 1.00 72.00 196 ALA A C 1
ATOM 1567 O O . ALA A 1 196 ? 6.140 10.006 -18.461 1.00 72.00 196 ALA A O 1
ATOM 1568 N N . CYS A 1 197 ? 4.866 10.141 -20.319 1.00 78.75 197 CYS A N 1
ATOM 1569 C CA . CYS A 1 197 ? 3.656 10.572 -19.623 1.00 78.75 197 CYS A CA 1
ATOM 1570 C C . CYS A 1 197 ? 3.236 9.508 -18.611 1.00 78.75 197 CYS A C 1
ATOM 1572 O O . CYS A 1 197 ? 3.074 9.819 -17.437 1.00 78.75 197 CYS A O 1
ATOM 1574 N N . SER A 1 198 ? 3.161 8.243 -19.039 1.00 76.06 198 SER A N 1
ATOM 1575 C CA . SER A 1 198 ? 2.735 7.154 -18.163 1.00 76.06 198 SER A CA 1
ATOM 1576 C C . SER A 1 198 ? 3.624 7.031 -16.924 1.00 76.06 198 SER A C 1
ATOM 1578 O O . SER A 1 198 ? 3.100 6.958 -15.821 1.00 76.06 198 SER A O 1
ATOM 1580 N N . ILE A 1 199 ? 4.951 7.033 -17.084 1.00 75.25 199 ILE A N 1
ATOM 1581 C CA . ILE A 1 199 ? 5.903 6.871 -15.973 1.00 75.25 199 ILE A CA 1
ATOM 1582 C C . ILE A 1 199 ? 5.863 8.070 -15.017 1.00 75.25 199 ILE A C 1
ATOM 1584 O O . ILE A 1 199 ? 5.875 7.892 -13.800 1.00 75.25 199 ILE A O 1
ATOM 1588 N N . LEU A 1 200 ? 5.798 9.296 -15.543 1.00 77.56 200 LEU A N 1
ATOM 1589 C CA . LEU A 1 200 ? 5.762 10.503 -14.713 1.00 77.56 200 LEU A CA 1
ATOM 1590 C C . LEU A 1 200 ? 4.436 10.635 -13.959 1.00 77.56 200 LEU A C 1
ATOM 1592 O O . LEU A 1 200 ? 4.431 11.014 -12.786 1.00 77.56 200 LEU A O 1
ATOM 1596 N N . THR A 1 201 ? 3.316 10.299 -14.603 1.00 80.81 201 THR A N 1
ATOM 1597 C CA . THR A 1 201 ? 1.994 10.333 -13.976 1.00 80.81 201 THR A CA 1
ATOM 1598 C C . THR A 1 201 ? 1.868 9.267 -12.895 1.00 80.81 201 THR A C 1
ATOM 1600 O O . THR A 1 201 ? 1.459 9.603 -11.785 1.00 80.81 201 THR A O 1
ATOM 1603 N N . THR A 1 202 ? 2.272 8.018 -13.153 1.00 79.94 202 THR A N 1
ATOM 1604 C CA . THR A 1 202 ? 2.228 6.962 -12.126 1.00 79.94 202 THR A CA 1
ATOM 1605 C C . THR A 1 202 ? 3.159 7.281 -10.961 1.00 79.94 202 THR A C 1
ATOM 1607 O O . THR A 1 202 ? 2.752 7.186 -9.807 1.00 79.94 202 THR A O 1
ATOM 1610 N N . PHE A 1 203 ? 4.364 7.796 -11.229 1.00 79.12 203 PHE A N 1
ATOM 1611 C CA . PHE A 1 203 ? 5.273 8.282 -10.189 1.00 79.12 203 PHE A CA 1
ATOM 1612 C C . PHE A 1 203 ? 4.644 9.377 -9.314 1.00 79.12 203 PHE A C 1
ATOM 1614 O O . PHE A 1 203 ? 4.740 9.330 -8.082 1.00 79.12 203 PHE A O 1
ATOM 1621 N N . ALA A 1 204 ? 4.000 10.370 -9.931 1.00 82.44 204 ALA A N 1
ATOM 1622 C CA . AL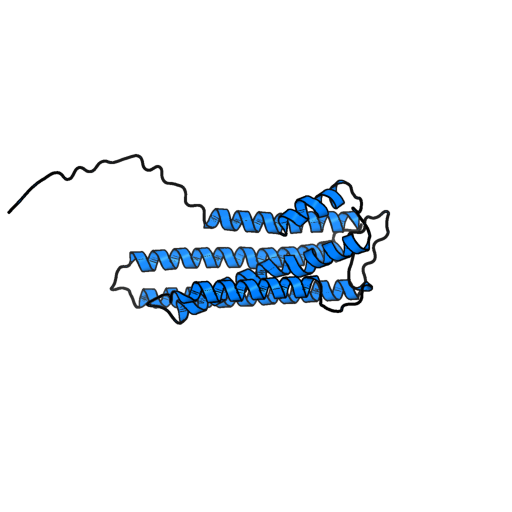A A 1 204 ? 3.352 11.460 -9.210 1.00 82.44 204 ALA A CA 1
ATOM 1623 C C . ALA A 1 204 ? 2.198 10.941 -8.337 1.00 82.44 204 ALA A C 1
ATOM 1625 O O . ALA A 1 204 ? 2.125 11.263 -7.153 1.00 82.44 204 ALA A O 1
ATOM 1626 N N . VAL A 1 205 ? 1.340 10.086 -8.889 1.00 84.62 205 VAL A N 1
ATOM 1627 C CA . VAL A 1 205 ? 0.193 9.512 -8.174 1.00 84.62 205 VAL A CA 1
ATOM 1628 C C . VAL A 1 205 ? 0.651 8.609 -7.024 1.00 84.62 205 VAL A C 1
ATOM 1630 O O . VAL A 1 205 ? 0.160 8.737 -5.900 1.00 84.62 205 VAL A O 1
ATOM 1633 N N . ASP A 1 206 ? 1.642 7.751 -7.253 1.00 81.75 206 ASP A N 1
ATOM 1634 C CA . ASP A 1 206 ? 2.162 6.856 -6.222 1.00 81.75 206 ASP A CA 1
ATOM 1635 C C . ASP A 1 206 ? 2.870 7.616 -5.097 1.00 81.75 206 ASP A C 1
ATOM 1637 O O . ASP A 1 206 ? 2.697 7.294 -3.922 1.00 81.75 206 ASP A O 1
ATOM 1641 N N . SER A 1 207 ? 3.655 8.649 -5.419 1.00 80.50 207 SER A N 1
ATOM 1642 C CA . SER A 1 207 ? 4.304 9.479 -4.396 1.00 80.50 207 SER A CA 1
ATOM 1643 C C . SER A 1 207 ? 3.273 10.232 -3.548 1.00 80.50 207 SER A C 1
ATOM 1645 O O . SER A 1 207 ? 3.396 10.264 -2.318 1.00 80.50 207 SER A O 1
ATOM 1647 N N . MET A 1 208 ? 2.193 10.726 -4.167 1.00 82.19 208 MET A N 1
ATOM 1648 C CA . MET A 1 208 ? 1.047 11.292 -3.454 1.00 82.19 208 MET A CA 1
ATOM 1649 C C . MET A 1 208 ? 0.367 10.274 -2.533 1.00 82.19 208 MET A C 1
ATOM 1651 O O . MET A 1 208 ? -0.119 10.686 -1.478 1.00 82.19 208 MET A O 1
ATOM 1655 N N . ASN A 1 209 ? 0.377 8.974 -2.860 1.00 83.44 209 ASN A N 1
ATOM 1656 C CA . ASN A 1 209 ? -0.168 7.929 -1.988 1.00 83.44 209 ASN A CA 1
ATOM 1657 C C . ASN A 1 209 ? 0.486 7.960 -0.597 1.00 83.44 209 ASN A C 1
ATOM 1659 O O . ASN A 1 209 ? -0.178 8.087 0.432 1.00 83.44 209 ASN A O 1
ATOM 1663 N N . TYR A 1 210 ? 1.820 7.910 -0.567 1.00 81.19 210 TYR A N 1
ATOM 1664 C CA . TYR A 1 210 ? 2.588 7.879 0.679 1.00 81.19 210 TYR A CA 1
ATOM 1665 C C . TYR A 1 210 ? 2.501 9.198 1.451 1.00 81.19 210 TYR A C 1
ATOM 1667 O O . TYR A 1 210 ? 2.417 9.197 2.682 1.00 81.19 210 TYR A O 1
ATOM 1675 N N . THR A 1 211 ? 2.496 10.332 0.746 1.00 82.62 211 THR A N 1
ATOM 1676 C CA . THR A 1 211 ? 2.290 11.641 1.377 1.00 82.62 211 THR A CA 1
ATOM 1677 C C . THR A 1 211 ? 0.891 11.751 1.980 1.00 82.62 211 THR A C 1
ATOM 1679 O O . THR A 1 211 ? 0.749 12.218 3.111 1.00 82.62 211 THR A O 1
ATOM 1682 N N . GLY A 1 212 ? -0.134 11.292 1.261 1.00 83.50 212 GLY A N 1
ATOM 1683 C CA . GLY A 1 212 ? -1.516 11.275 1.728 1.00 83.50 212 GLY A CA 1
ATOM 1684 C C . GLY A 1 212 ? -1.703 10.371 2.943 1.00 83.50 212 GLY A C 1
ATOM 1685 O O . GLY A 1 212 ? -2.315 10.799 3.919 1.00 83.50 212 GLY A O 1
ATOM 1686 N N . ASP A 1 213 ? -1.103 9.178 2.945 1.00 82.50 213 ASP A N 1
ATOM 1687 C CA . ASP A 1 213 ? -1.105 8.276 4.100 1.00 82.50 213 ASP A CA 1
ATOM 1688 C C . ASP A 1 213 ? -0.511 8.951 5.350 1.00 82.50 213 ASP A C 1
ATOM 1690 O O . ASP A 1 213 ? -1.156 9.014 6.404 1.00 82.50 213 ASP A O 1
ATOM 1694 N N . GLY A 1 214 ? 0.675 9.555 5.214 1.00 83.94 214 GLY A N 1
ATOM 1695 C CA . GLY A 1 214 ? 1.331 10.294 6.295 1.00 83.94 214 GLY A CA 1
ATOM 1696 C C . GLY A 1 214 ? 0.515 11.496 6.783 1.00 83.94 214 GLY A C 1
ATOM 1697 O O . GLY A 1 214 ? 0.403 11.726 7.992 1.00 83.94 214 GLY A O 1
ATOM 1698 N N . PHE A 1 215 ? -0.113 12.233 5.866 1.00 86.44 215 PHE A N 1
ATOM 1699 C CA . PHE A 1 215 ? -0.987 13.358 6.196 1.00 86.44 215 PHE A CA 1
ATOM 1700 C C . PHE A 1 215 ? -2.238 12.907 6.959 1.00 86.44 215 PHE A C 1
ATOM 1702 O O . PHE A 1 215 ? -2.588 13.499 7.982 1.00 86.44 215 PHE A O 1
ATOM 1709 N N . VAL A 1 216 ? -2.884 11.824 6.523 1.00 85.38 216 VAL A N 1
ATOM 1710 C CA . VAL A 1 216 ? -4.041 11.232 7.204 1.00 85.38 216 VAL A CA 1
ATOM 1711 C C . VAL A 1 216 ? -3.649 10.771 8.610 1.00 85.38 216 VAL A C 1
ATOM 1713 O O . VAL A 1 216 ? -4.333 11.115 9.579 1.00 85.38 216 VAL A O 1
ATOM 1716 N N . MET A 1 217 ? -2.513 10.087 8.775 1.00 83.56 217 MET A N 1
ATOM 1717 C CA . MET A 1 217 ? -2.011 9.731 10.107 1.00 83.56 217 MET A CA 1
ATOM 1718 C C . MET A 1 217 ? -1.796 10.967 10.984 1.00 83.56 217 MET A C 1
ATOM 1720 O O . MET A 1 217 ? -2.224 10.969 12.144 1.00 83.56 217 MET A O 1
ATOM 1724 N N . PHE A 1 218 ? -1.176 12.017 10.440 1.00 85.31 218 PHE A N 1
ATOM 1725 C CA . PHE A 1 218 ? -0.934 13.269 11.148 1.00 85.31 218 PHE A CA 1
ATOM 1726 C C . PHE A 1 218 ? -2.246 13.909 11.606 1.00 85.31 218 PHE A C 1
ATOM 1728 O O . PHE A 1 218 ? -2.416 14.129 12.799 1.00 85.31 218 PHE A O 1
ATOM 1735 N N . VAL A 1 219 ? -3.217 14.126 10.716 1.00 85.69 219 VAL A N 1
ATOM 1736 C CA . VAL A 1 219 ? -4.501 14.773 11.045 1.00 85.69 219 VAL A CA 1
ATOM 1737 C C . VAL A 1 219 ? -5.263 14.020 12.139 1.00 85.69 219 VAL A C 1
ATOM 1739 O O . VAL A 1 219 ? -5.792 14.636 13.069 1.00 85.69 219 VAL A O 1
ATOM 1742 N N . PHE A 1 220 ? -5.304 12.687 12.077 1.00 80.12 220 PHE A N 1
ATOM 1743 C CA . PHE A 1 220 ? -6.062 11.883 13.040 1.00 80.12 220 PHE A CA 1
ATOM 1744 C C . PHE A 1 220 ? -5.353 11.706 14.393 1.00 80.12 220 PHE A C 1
ATOM 1746 O O . PHE A 1 220 ? -6.031 11.516 15.413 1.00 80.12 220 PHE A O 1
ATOM 1753 N N . ASN A 1 221 ? -4.020 11.820 14.429 1.00 79.81 221 ASN A N 1
ATOM 1754 C CA . ASN A 1 221 ? -3.207 11.660 15.641 1.00 79.81 221 ASN A CA 1
ATOM 1755 C C . ASN A 1 221 ? -2.645 12.976 16.196 1.00 79.81 221 ASN A C 1
ATOM 1757 O O . ASN A 1 221 ? -2.066 12.974 17.286 1.00 79.81 221 ASN A O 1
ATOM 1761 N N . PHE A 1 222 ? -2.859 14.107 15.518 1.00 78.00 222 PHE A N 1
ATOM 1762 C CA . PHE A 1 222 ? -2.424 15.417 15.982 1.00 78.00 222 PHE A CA 1
ATOM 1763 C C . PHE A 1 222 ? -3.158 15.792 17.271 1.00 78.00 222 PHE A C 1
ATOM 1765 O O . PHE A 1 222 ? -4.306 16.246 17.289 1.00 78.00 222 PHE A O 1
ATOM 1772 N N . LYS A 1 223 ? -2.476 15.606 18.401 1.00 72.81 223 LYS A N 1
ATOM 1773 C CA . LYS A 1 223 ? -2.872 16.206 19.669 1.00 72.81 223 LYS A CA 1
ATOM 1774 C C . LYS A 1 223 ? -2.271 17.602 19.705 1.00 72.81 223 LYS A C 1
ATOM 1776 O O . LYS A 1 223 ? -1.092 17.755 20.015 1.00 72.81 223 LYS A O 1
ATOM 1781 N N . ARG A 1 224 ? -3.083 18.623 19.416 1.00 48.62 224 ARG A N 1
ATOM 1782 C CA . ARG A 1 224 ? -2.731 20.014 19.725 1.00 48.62 224 ARG A CA 1
ATOM 1783 C C . ARG A 1 224 ? -2.354 20.043 21.209 1.00 48.62 224 ARG A C 1
ATOM 1785 O O . ARG A 1 224 ? -3.211 19.771 22.050 1.00 48.62 224 ARG A O 1
ATOM 1792 N N . ARG A 1 225 ? -1.076 20.286 21.534 1.00 45.41 225 ARG A N 1
ATOM 1793 C CA . ARG A 1 225 ? -0.671 20.586 22.912 1.00 45.41 225 ARG A CA 1
ATOM 1794 C C . ARG A 1 225 ? -1.482 21.814 23.301 1.00 45.41 225 ARG A C 1
ATOM 1796 O O . ARG A 1 225 ? -1.225 22.906 22.805 1.00 45.41 225 ARG A O 1
ATOM 1803 N N . ALA A 1 226 ? -2.526 21.623 24.100 1.00 43.44 226 ALA A N 1
ATOM 1804 C CA . ALA A 1 226 ? -3.144 22.740 24.780 1.00 43.44 226 ALA A CA 1
ATOM 1805 C C . ALA A 1 226 ? -2.034 23.356 25.632 1.00 43.44 226 ALA A C 1
ATOM 1807 O O . ALA A 1 226 ? -1.418 22.648 26.434 1.00 43.44 226 ALA A O 1
ATOM 1808 N N . ASN A 1 227 ? -1.730 24.632 25.394 1.00 36.22 227 ASN A N 1
ATOM 1809 C CA . ASN A 1 227 ? -0.873 25.400 26.280 1.00 36.22 227 ASN A CA 1
ATOM 1810 C C . ASN A 1 227 ? -1.409 25.219 27.698 1.00 36.22 227 ASN A C 1
ATOM 1812 O O . ASN A 1 227 ? -2.546 25.579 28.001 1.00 36.22 227 ASN A O 1
ATOM 1816 N N . LYS A 1 228 ? -0.594 24.596 28.547 1.00 41.34 228 LYS A N 1
ATOM 1817 C CA . LYS A 1 228 ? -0.833 24.492 29.980 1.00 41.34 228 LYS A CA 1
ATOM 1818 C C . LYS A 1 228 ? -0.456 25.848 30.581 1.00 41.34 228 LYS A C 1
ATOM 1820 O O . LYS A 1 228 ? 0.587 25.991 31.203 1.00 41.34 228 LYS A O 1
ATOM 1825 N N . THR A 1 229 ? -1.287 26.850 30.331 1.00 42.66 229 THR A N 1
ATOM 1826 C CA . THR A 1 229 ? -1.176 28.165 30.962 1.00 42.66 229 THR A CA 1
ATOM 1827 C C . THR A 1 229 ? -2.571 28.749 31.103 1.00 42.66 229 THR A C 1
ATOM 1829 O O . THR A 1 229 ? -3.091 29.374 30.184 1.00 42.66 229 THR A O 1
ATOM 1832 N N . SER A 1 230 ? -3.203 28.424 32.231 1.00 31.44 230 SER A N 1
ATOM 1833 C CA . SER A 1 230 ? -3.964 29.352 33.078 1.00 31.44 230 SER A CA 1
ATOM 1834 C C . SER A 1 230 ? -4.779 28.579 34.111 1.00 31.44 230 SER A C 1
ATOM 1836 O O . SER A 1 230 ? -5.511 27.656 33.763 1.00 31.44 230 SER A O 1
ATOM 1838 N N . GLY A 1 231 ? -4.674 29.007 35.370 1.00 29.83 231 GLY A N 1
ATOM 1839 C CA . GLY A 1 231 ? -5.711 28.772 36.373 1.00 29.83 231 GLY A CA 1
ATOM 1840 C C . GLY A 1 231 ? -5.308 27.899 37.552 1.00 29.83 231 GLY A C 1
ATOM 1841 O O . GLY A 1 231 ? -5.803 26.789 37.708 1.00 29.83 231 GLY A O 1
ATOM 1842 N N . THR A 1 232 ? -4.451 28.439 38.411 1.00 33.25 232 THR A N 1
ATOM 1843 C CA . THR A 1 232 ? -4.483 28.226 39.859 1.00 33.25 232 THR A CA 1
ATOM 1844 C C . THR A 1 232 ? -5.925 28.058 40.366 1.00 33.25 232 THR A C 1
ATOM 1846 O O . THR A 1 232 ? -6.716 28.992 40.268 1.00 33.25 232 THR A O 1
ATOM 1849 N N . ILE A 1 233 ? -6.254 26.911 40.962 1.00 31.56 233 ILE A N 1
ATOM 1850 C CA . ILE A 1 233 ? -7.252 26.857 42.036 1.00 31.56 233 ILE A CA 1
ATOM 1851 C C . ILE A 1 233 ? -6.511 26.352 43.266 1.00 31.56 233 ILE A C 1
ATOM 1853 O O . ILE A 1 233 ? -6.158 25.180 43.382 1.00 31.56 233 ILE A O 1
ATOM 1857 N N . VAL A 1 234 ? -6.225 27.309 44.145 1.00 34.34 234 VAL A N 1
ATOM 1858 C CA . VAL A 1 234 ? -5.882 27.094 45.544 1.00 34.34 234 VAL A CA 1
ATOM 1859 C C . VAL A 1 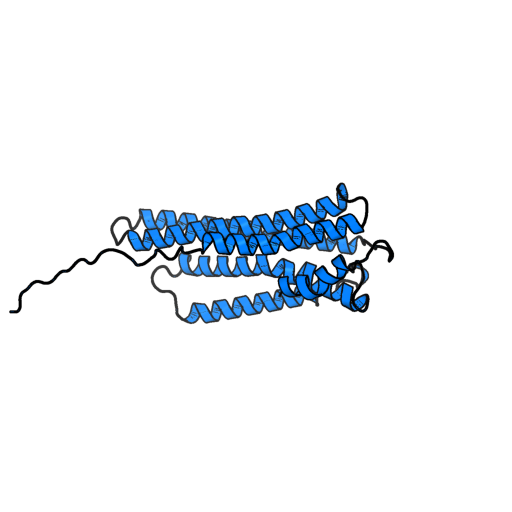234 ? -7.034 26.325 46.185 1.00 34.34 234 VAL A C 1
ATOM 1861 O O . VAL A 1 234 ? -8.162 26.808 46.186 1.00 34.34 234 VAL A O 1
ATOM 1864 N N . VAL A 1 235 ? -6.746 25.168 46.774 1.00 33.06 235 VAL A N 1
ATOM 1865 C CA . VAL A 1 235 ? -7.527 24.659 47.906 1.00 33.06 235 VAL A CA 1
ATOM 1866 C C . VAL A 1 235 ? -6.543 24.426 49.046 1.00 33.06 235 VAL A C 1
ATOM 1868 O O . VAL A 1 235 ? -6.071 23.319 49.278 1.00 33.06 235 VAL A O 1
ATOM 1871 N N . SER A 1 236 ? -6.192 25.520 49.722 1.00 28.47 236 SER A N 1
ATOM 1872 C CA . SER A 1 236 ? -5.830 25.479 51.136 1.00 28.47 236 SER A CA 1
ATOM 1873 C C . SER A 1 236 ? -7.122 25.645 51.922 1.00 28.47 236 SER A C 1
ATOM 1875 O O . SER A 1 236 ? -7.744 26.702 51.838 1.00 28.47 236 SER A O 1
ATOM 1877 N N . SER A 1 237 ? -7.532 24.615 52.656 1.00 28.48 237 SER A N 1
ATOM 1878 C CA . SER A 1 237 ? -7.938 24.704 54.070 1.00 28.48 237 SER A CA 1
ATOM 1879 C C . SER A 1 237 ? -8.458 23.330 54.539 1.00 28.48 237 SER A C 1
ATOM 1881 O O . SER A 1 237 ? -9.316 22.751 53.889 1.00 28.48 237 SER A O 1
ATOM 1883 N N . VAL A 1 238 ? -7.764 22.691 55.501 1.00 32.25 238 VAL A N 1
ATOM 1884 C CA . VAL A 1 238 ? -8.150 22.603 56.940 1.00 32.25 238 VAL A CA 1
ATOM 1885 C C . VAL A 1 238 ? -9.102 21.397 57.116 1.00 32.25 238 VAL A C 1
ATOM 1887 O O . VAL A 1 238 ? -10.127 21.330 56.460 1.00 32.25 238 VAL A O 1
ATOM 1890 N N . VAL A 1 239 ? -8.785 20.320 57.845 1.00 30.66 239 VAL A N 1
ATOM 1891 C CA . VAL A 1 239 ? -8.579 20.207 59.302 1.00 30.66 239 VAL A CA 1
ATOM 1892 C C . VAL A 1 239 ? -7.949 18.832 59.616 1.00 30.66 239 VAL A C 1
ATOM 1894 O O . VAL A 1 239 ? -8.414 17.817 59.103 1.00 30.66 239 VAL A O 1
ATOM 1897 N N . ASN A 1 240 ? -6.941 18.810 60.495 1.00 32.94 240 ASN A N 1
ATOM 1898 C CA . ASN A 1 240 ? -6.551 17.644 61.297 1.00 32.94 240 ASN A CA 1
ATOM 1899 C C . ASN A 1 240 ? -7.632 17.324 62.339 1.00 32.94 240 ASN A C 1
ATOM 1901 O O . ASN A 1 240 ? -8.017 18.228 63.079 1.00 32.94 240 ASN A O 1
ATOM 1905 N N . ASN A 1 241 ? -8.006 16.055 62.474 1.00 35.62 241 ASN A N 1
ATOM 1906 C CA . ASN A 1 241 ? -8.126 15.380 63.772 1.00 35.62 241 ASN A CA 1
ATOM 1907 C C . ASN A 1 241 ? -8.094 13.868 63.564 1.00 35.62 241 ASN A C 1
ATOM 1909 O O . ASN A 1 241 ? -8.880 13.385 62.719 1.00 35.62 241 ASN A O 1
#

pLDDT: mean 74.35, std 14.1, range [28.47, 90.38]

Radius of gyration: 23.78 Å; chains: 1; bounding box: 49×47×90 Å

Foldseek 3Di:
DLVCLLVPALVVCLVVVHHDDDQVVQLLSCLLNVFQVLVLVLQLLLLVLVLVLCCVPPPVDDDPPCSVVVSVVSNVVSNVVSVCSSPPPPDDSLLTWGLDGPVRDGDDDPSVVVVLVVSLVVLLVSLVVSLVSLVVSLVSLVVVLVVPVPDDNPVSVVVNLLSVLVSVLSNCLSVLSSVLSVQLVCQVPPNDPHSSSSSVSNSVSVVVSVVVNVVSCCVSPDDPPDPPDDDDDDDDDDDDD

Secondary structure (DSSP, 8-state):
-HHHHIIIIIHHHHHHTS--S-HHHHHHHHHIIIIIIHHHHHHHHHHHHHHHHHHHHH-SS---TTHHHHHHHHHHHHHHHHHHHHH-S---GGGPPP---TTT-----HHHHHHHHHHHHHHHHHHHHHHHHHHHHHHHHHHHHHHTTTS-HHHHHHHHHHHHHHHHHHHHHHHHHHHHHHHHHHIIIII-SSHHHHHHHHHHHHHHHHHHHHHHHHHHH--------------------

InterPro domains:
  IPR019430 7TM GPCR, serpentine receptor class x (Srx) [PF10328] (3-221)